Protein 3NJ2 (pdb70)

Secondary structure (DSSP, 8-state):
-HHHHHHHHH-HHHHHHHHHHHHS-TT-TTTTS-HHHHHGGGB--HHHHTTS-SSSPPPHHHHHHHHHHHHHHHHHHHHHHS---EEEEEE-TTS-EEEEEEETTEEEEEEEE-SGGG--BSSHHHHHHHHHHHHHHHHHHHHH-HHHHT-/-HHHHHHHHHH-HHHHHHHHHHHHT-TT-TTTTS-HHHHHGGGB--HHHHHTS---SSPPHHHHHHHHHHHHHHHHHHHHHH----EEEEEE-TTS-EEEEEEETTEEEEEEEE-SGGG--BSSHHHHHHHHHHHHHHHHHHHHH-HHHHT-

Foldseek 3Di:
DVVLLVCCVPFLLNVLLLVLLVVVVVPCPCVVPDSSVSCVVQADAPVGLVPQDLPFFQDPVLQSSVQSLLQSLQVVLCVVAVFRWDWDDDQDRSFWDWTFTAAQQDTLDIDTTHSSSSRHHNDSVRSSVVSVVSSVSSNVVCVVCVVRRVD/DVVVLLCCCVPFLLNVLLLVLLCVPDVVCPCVVDDSCVSCCVQADAPVVLVPQDLQFQADVVLVSSVQSLLVSLLVLLCVVQVFNKDWDDDADSRQWDWIFIAGQQDTLGTDTTGSSNSRHHNDPVRSSVVSVVSSVSSNVRCVVCVVRNVD

Nearest PDB structures (foldseek):
  3nj2-assembly1_A  TM=1.007E+00  e=1.345E-28  Crocosphaera subtropica ATCC 51142
  3nj2-assembly1_B  TM=9.888E-01  e=4.736E-25  Crocosphaera subtropica ATCC 51142
  3g7p-assembly1_A-2  TM=9.489E-01  e=7.165E-14  Acidithiobacillus ferrooxidans ATCC 23270
  7dey-assembly2_B  TM=4.969E-01  e=3.179E+00  Scheffersomyces stipitis CBS 6054
  3nj2-assembly1_B  TM=1.007E+00  e=1.530E-27  Crocosphaera subtropica ATCC 51142

B-factor: mean 21.76, std 8.72, range [7.93, 55.18]

Solvent-accessible surface area: 16548 Å² total; per-residue (Å²): 102,140,102,50,73,81,43,5,121,119,6,72,0,0,66,8,0,7,124,14,16,78,62,66,21,141,198,14,107,67,181,135,107,80,47,59,101,5,1,46,55,2,44,18,79,114,182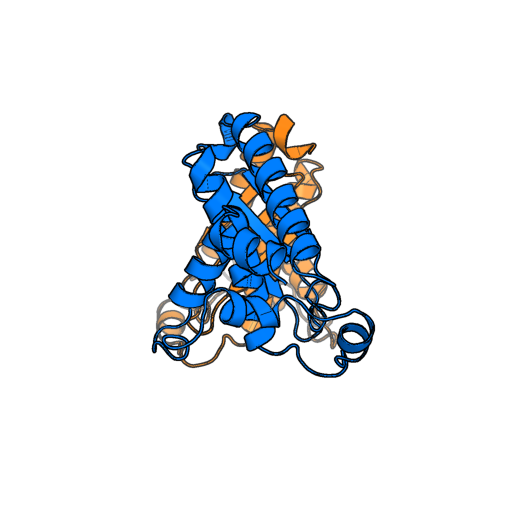,137,40,136,137,54,66,58,178,47,94,5,74,101,78,10,69,70,44,0,41,3,5,4,84,0,0,1,18,11,0,69,121,107,18,63,29,88,4,86,20,2,21,32,20,73,116,112,0,67,19,55,0,0,0,9,4,25,60,0,1,10,11,41,95,83,24,184,54,5,14,78,29,14,31,45,58,14,96,105,0,18,89,44,0,42,136,17,0,78,64,0,18,120,23,0,90,147,15,64,68,0,0,118,126,145,90,145,75,48,63,104,42,0,83,130,9,101,3,0,61,7,0,5,101,25,9,81,70,100,28,168,162,14,79,58,184,120,139,83,25,41,95,2,0,47,58,0,43,18,84,123,124,129,45,123,112,54,72,55,164,42,111,16,76,105,77,12,66,61,36,1,31,0,5,2,52,0,0,5,24,24,0,60,152,130,40,58,23,138,17,85,28,3,3,35,25,62,120,95,0,94,6,55,0,0,0,8,1,26,65,0,0,4,8,34,105,68,17,192,57,5,14,78,31,14,14,47,54,25,79,97,0,21,88,69,0,51,149,28,3,73,42,0,30,118,28,15,109,143,11,69,40,0,12,182,90

InterPro domains:
  IPR004952 NifX-associated nitrogen fixation protein [PF03270] (50-170)
  IPR004952 NifX-associated nitrogen fixation protein [PIRSF005788] (16-170)
  IPR004952 NifX-associated nitrogen fixation protein [TIGR02935] (30-169)

Radius of gyration: 21.69 Å; Cα contacts (8 Å, |Δi|>4): 487; chains: 2; bounding box: 41×44×73 Å

Organism: Crocosphaera subtropica (strain ATCC 51142 / BH68) (NCBI:txid43989)

Sequence (303 aa):
SETNTLLVEQSPFLQSLVQQIRAYDHYGVYRTWTDELVIAPYVIPKKKRREISLEGDIDPTTKLRILCYFRAIAALIEKETGLLCQVVVDLNHEGFGWALVWGGKLMVVSRSLRDAHRFGFDTLEKLNDQGTKLANAGIELVNKFPEVARLNSETNTLLVEQSPFLQSLVQQIRAYDHYGVYRTWTDELVIAPYVIPKKKRREISLEGDIDPTTKLRILCYFRAIAALIEKETGLLCQVVVDLNHEGFGWALVWGGKLMVVSRSLRDAHRFGFDTLEKLNDQGTKLANAGIELVNKFPEVARL

CATH classification: 1.10.3100.20

Structure (mmCIF, N/CA/C/O backbone):
data_3NJ2
#
_entry.id   3NJ2
#
_cell.length_a   59.079
_cell.length_b   44.573
_cell.length_c   67.724
_cell.angle_alpha   90.00
_cell.angle_beta   111.01
_cell.angle_gamma   90.00
#
_symmetry.space_group_name_H-M   'P 1 21 1'
#
loop_
_entity.id
_entity.type
_entity.pdbx_description
1 polymer 'DUF269-containing protein'
2 water water
#
loop_
_atom_site.group_PDB
_atom_site.id
_atom_site.type_symbol
_atom_site.label_atom_id
_atom_site.label_alt_id
_atom_site.label_comp_id
_atom_site.label_asym_id
_atom_site.label_entity_id
_atom_site.label_seq_id
_atom_site.pdbx_PDB_ins_code
_atom_site.Cartn_x
_atom_site.Cartn_y
_atom_site.Cartn_z
_atom_site.occupancy
_atom_site.B_iso_or_equiv
_atom_site.auth_seq_id
_atom_site.auth_comp_id
_atom_site.auth_asym_id
_atom_site.auth_atom_id
_atom_site.pdbx_PDB_model_num
ATOM 1 N N . SER A 1 24 ? 24.913 -7.211 27.148 1.00 40.76 24 SER A N 1
ATOM 2 C CA . SER A 1 24 ? 23.841 -8.243 26.890 1.00 41.33 24 SER A CA 1
ATOM 3 C C . SER A 1 24 ? 22.523 -7.855 27.534 1.00 40.86 24 SER A C 1
ATOM 4 O O . SER A 1 24 ? 21.438 -8.155 27.007 1.00 40.17 24 SER A O 1
ATOM 7 N N . GLU A 1 25 ? 22.599 -7.207 28.692 1.00 40.10 25 GLU A N 1
ATOM 8 C CA . GLU A 1 25 ? 21.381 -6.806 29.380 1.00 39.75 25 GLU A CA 1
ATOM 9 C C . GLU A 1 25 ? 20.870 -5.524 28.761 1.00 38.22 25 GLU A C 1
ATOM 10 O O . GLU A 1 25 ? 19.667 -5.359 28.605 1.00 38.18 25 GLU A O 1
ATOM 16 N N . THR A 1 26 ? 21.780 -4.617 28.405 1.00 36.71 26 THR A N 1
ATOM 17 C CA . THR A 1 26 ? 21.342 -3.358 27.818 1.00 35.32 26 THR A CA 1
ATOM 18 C C . THR A 1 26 ? 20.821 -3.599 26.395 1.00 33.90 26 THR A C 1
ATOM 19 O O . THR A 1 26 ? 19.908 -2.926 25.947 1.00 31.93 26 THR A O 1
ATOM 23 N N . ASN A 1 27 ? 21.362 -4.616 25.737 1.00 33.23 27 ASN A N 1
ATOM 24 C CA . ASN A 1 27 ? 20.876 -5.025 24.425 1.00 32.22 27 ASN A CA 1
ATOM 25 C C . ASN A 1 27 ? 19.429 -5.536 24.451 1.00 32.91 27 ASN A C 1
ATOM 26 O O . ASN A 1 27 ? 18.555 -5.014 23.752 1.00 32.22 27 ASN A O 1
ATOM 31 N N . THR A 1 28 ? 19.163 -6.538 25.281 1.00 32.32 28 THR A N 1
ATOM 32 C CA . THR A 1 28 ? 17.805 -7.077 25.422 1.00 31.30 28 THR A CA 1
ATOM 33 C C . THR A 1 28 ? 16.768 -5.984 25.767 1.00 31.3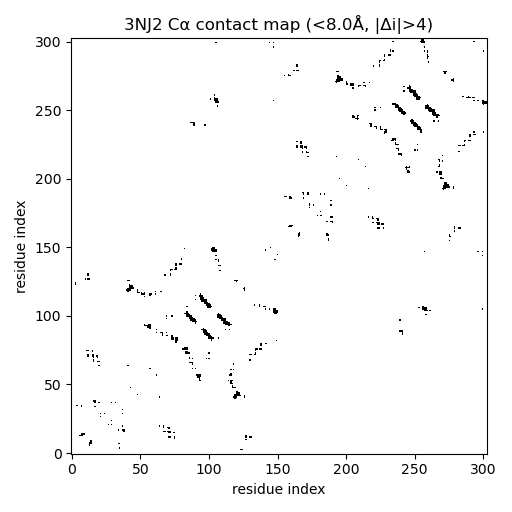8 28 THR A C 1
ATOM 34 O O . THR A 1 28 ? 15.615 -5.955 25.233 1.00 32.43 28 THR A O 1
ATOM 38 N N . LEU A 1 29 ? 17.184 -5.069 26.627 1.00 31.06 29 LEU A N 1
ATOM 39 C CA . LEU A 1 29 ? 16.361 -3.964 27.043 1.00 30.71 29 LEU A CA 1
ATOM 40 C C . LEU A 1 29 ? 16.102 -2.990 25.879 1.00 29.80 29 LEU A C 1
ATOM 41 O O . LEU A 1 29 ? 14.989 -2.551 25.684 1.00 29.47 29 LEU A O 1
ATOM 46 N N . LEU A 1 30 ? 17.158 -2.670 25.124 1.00 29.58 30 LEU A N 1
ATOM 47 C CA . LEU A 1 30 ? 17.041 -1.806 23.961 1.00 27.72 30 LEU A CA 1
ATOM 48 C C . LEU A 1 30 ? 16.074 -2.367 22.919 1.00 27.24 30 LEU A C 1
ATOM 49 O O . LEU A 1 30 ? 15.269 -1.619 22.328 1.00 24.93 30 LEU A O 1
ATOM 54 N N . VAL A 1 31 ? 16.101 -3.691 22.735 1.00 25.99 31 VAL A N 1
ATOM 55 C CA . VAL A 1 31 ? 15.138 -4.336 21.823 1.00 24.48 31 VAL A CA 1
ATOM 56 C C . VAL A 1 31 ? 13.704 -4.088 22.280 1.00 26.82 31 VAL A C 1
ATOM 57 O O . VAL A 1 31 ? 12.791 -3.858 21.473 1.00 24.88 31 VAL A O 1
ATOM 61 N N . GLU A 1 32 ? 13.493 -4.118 23.601 1.00 27.65 32 GLU A N 1
ATOM 62 C CA . GLU A 1 32 ? 12.153 -3.941 24.168 1.00 29.77 32 GLU A CA 1
ATOM 63 C C . GLU A 1 32 ? 11.699 -2.473 24.111 1.00 29.14 32 GLU A C 1
ATOM 64 O O . GLU A 1 32 ? 10.534 -2.163 23.773 1.00 27.91 32 GLU A O 1
ATOM 70 N N . GLN A 1 33 ? 12.638 -1.576 24.404 1.00 29.59 33 GLN A N 1
ATOM 71 C CA . GLN A 1 33 ? 12.355 -0.163 24.546 1.00 28.78 33 GLN A CA 1
ATOM 72 C C . GLN A 1 33 ? 12.393 0.691 23.273 1.00 26.35 33 GLN A C 1
ATOM 73 O O . GLN A 1 33 ? 11.724 1.730 23.214 1.00 25.27 33 GLN A O 1
ATOM 79 N N . SER A 1 34 ? 13.193 0.295 22.288 1.00 22.89 34 SER A N 1
ATOM 80 C CA . SER A 1 34 ? 13.468 1.183 21.148 1.00 21.05 34 SER A CA 1
ATOM 81 C C . SER A 1 34 ? 12.298 1.260 20.168 1.00 21.38 34 SER A C 1
ATOM 82 O O . SER A 1 34 ? 11.868 0.239 19.647 1.00 20.15 34 SER A O 1
ATOM 85 N N . PRO A 1 35 ? 11.766 2.457 19.931 1.00 19.46 35 PRO A N 1
ATOM 86 C CA . PRO A 1 35 ? 10.659 2.575 18.955 1.00 19.12 35 PRO A CA 1
ATOM 87 C C . PRO A 1 35 ? 11.078 2.073 17.576 1.00 18.63 35 PRO A C 1
ATOM 88 O O . PRO A 1 35 ? 10.300 1.364 16.859 1.00 19.49 35 PRO A O 1
ATOM 92 N N . PHE A 1 36 ? 12.343 2.340 17.217 1.00 17.81 36 PHE A N 1
ATOM 93 C CA . PHE A 1 36 ? 12.841 1.768 15.955 1.00 15.81 36 PHE A CA 1
ATOM 94 C C . PHE A 1 36 ? 12.919 0.226 15.959 1.00 14.91 36 PHE A C 1
ATOM 95 O O . PHE A 1 36 ? 12.490 -0.468 14.985 1.00 14.18 36 PHE A O 1
ATOM 103 N N . LEU A 1 37 ? 13.485 -0.337 17.024 1.00 14.49 37 LEU A N 1
ATOM 104 C CA . LEU A 1 37 ? 13.669 -1.776 17.039 1.00 15.48 37 LEU A CA 1
ATOM 105 C C . LEU A 1 37 ? 12.285 -2.449 17.149 1.00 16.65 37 LEU A C 1
ATOM 106 O O . LEU A 1 37 ? 12.065 -3.479 16.513 1.00 17.87 37 LEU A O 1
ATOM 111 N N . GLN A 1 38 ? 11.363 -1.809 17.832 1.00 17.75 38 GLN A N 1
ATOM 112 C CA . GLN A 1 38 ? 10.050 -2.392 17.935 1.00 18.92 38 GLN A CA 1
ATOM 113 C C . GLN A 1 38 ? 9.401 -2.394 16.566 1.00 17.71 38 GLN A C 1
ATOM 114 O O . GLN A 1 38 ? 8.776 -3.381 16.178 1.00 18.15 38 GLN A O 1
ATOM 120 N N . SER A 1 39 ? 9.585 -1.295 15.822 1.00 16.66 39 SER A N 1
ATOM 121 C CA . SER A 1 39 ? 8.987 -1.190 14.437 1.00 13.64 39 SER A CA 1
ATOM 122 C C . SER A 1 39 ? 9.582 -2.266 13.531 1.00 12.30 39 SER A C 1
ATOM 123 O O . SER A 1 39 ? 8.883 -2.763 12.691 1.00 13.86 39 SER A O 1
ATOM 126 N N . LEU A 1 40 ? 10.886 -2.507 13.687 1.00 12.10 40 LEU A N 1
ATOM 127 C CA . LEU A 1 40 ? 11.607 -3.462 12.878 1.00 12.65 40 LEU A CA 1
ATOM 128 C C . LEU A 1 40 ? 11.064 -4.890 13.103 1.00 15.06 40 LEU A C 1
ATOM 129 O O . LEU A 1 40 ? 10.706 -5.608 12.165 1.00 15.09 40 LEU A O 1
ATOM 134 N N . VAL A 1 41 ? 11.052 -5.272 14.360 1.00 16.71 41 VAL A N 1
ATOM 135 C CA . VAL A 1 41 ? 10.407 -6.520 14.740 1.00 16.89 41 VAL A CA 1
ATOM 136 C C . VAL A 1 41 ? 9.030 -6.688 14.178 1.00 17.10 41 VAL A C 1
ATOM 137 O O . VAL A 1 41 ? 8.690 -7.749 13.651 1.00 18.76 41 VAL A O 1
ATOM 141 N N . GLN A 1 42 ? 8.192 -5.676 14.282 1.00 17.00 42 GLN A N 1
ATOM 142 C CA . GLN A 1 42 ? 6.832 -5.777 13.754 1.00 17.12 42 GLN A CA 1
ATOM 143 C C . GLN A 1 42 ? 6.860 -6.075 12.237 1.00 18.28 42 GLN A C 1
ATOM 144 O O . GLN A 1 42 ? 6.119 -6.915 11.737 1.00 18.70 42 GLN A O 1
ATOM 150 N N . GLN A 1 43 ? 7.736 -5.406 11.509 1.00 15.93 43 GLN A N 1
ATOM 151 C CA . GLN A 1 43 ? 7.861 -5.679 10.084 1.00 15.31 43 GLN A CA 1
ATOM 152 C C . GLN A 1 43 ? 8.344 -7.073 9.784 1.00 17.92 43 GLN A C 1
ATOM 153 O O . GLN A 1 43 ? 7.780 -7.712 8.891 1.00 18.39 43 GLN A O 1
ATOM 159 N N . ILE A 1 44 ? 9.329 -7.542 10.537 1.00 17.64 44 ILE A N 1
ATOM 160 C CA . ILE A 1 44 ? 9.925 -8.879 10.299 1.00 20.58 44 ILE A CA 1
ATOM 161 C C . ILE A 1 44 ? 8.833 -9.932 10.411 1.00 22.20 44 ILE A C 1
ATOM 162 O O . ILE A 1 44 ? 8.745 -10.882 9.571 1.00 23.24 44 ILE A O 1
ATOM 167 N N . ARG A 1 45 ? 7.950 -9.735 11.383 1.00 21.93 45 ARG A N 1
ATOM 168 C CA . ARG A 1 45 ? 6.930 -10.714 11.689 1.00 23.51 45 ARG A CA 1
ATOM 169 C C . ARG A 1 45 ? 5.737 -10.570 10.762 1.00 24.48 45 ARG A C 1
ATOM 170 O O . ARG A 1 45 ? 5.002 -11.539 10.524 1.00 26.05 45 ARG A O 1
ATOM 178 N N . ALA A 1 46 ? 5.509 -9.369 10.241 1.00 22.25 46 ALA A N 1
ATOM 179 C CA . ALA A 1 46 ? 4.453 -9.161 9.225 1.00 24.33 46 ALA A CA 1
ATOM 180 C C . ALA A 1 46 ? 4.850 -9.914 7.935 1.00 25.19 46 ALA A C 1
ATOM 181 O O . ALA A 1 46 ? 4.000 -10.510 7.271 1.00 27.10 46 ALA A O 1
ATOM 183 N N . TYR A 1 47 ? 6.145 -9.935 7.615 1.00 23.86 47 TYR A N 1
ATOM 184 C CA . TYR A 1 47 ? 6.586 -10.628 6.404 1.00 24.33 47 TYR A CA 1
ATOM 185 C C . TYR A 1 47 ? 6.780 -12.121 6.609 1.00 25.58 47 TYR A C 1
ATOM 186 O O . TYR A 1 47 ? 7.147 -12.863 5.662 1.00 26.07 47 TYR A O 1
ATOM 195 N N . ASP A 1 48 ? 6.522 -12.576 7.828 1.00 25.03 48 ASP A N 1
ATOM 196 C CA . ASP A 1 48 ? 6.632 -14.025 8.146 1.00 24.73 48 ASP A CA 1
ATOM 197 C C . ASP A 1 48 ? 5.211 -14.631 8.124 1.00 25.41 48 ASP A C 1
ATOM 198 O O . ASP A 1 48 ? 4.551 -14.886 9.121 1.00 25.83 48 ASP A O 1
ATOM 203 N N . HIS A 1 49 ? 4.718 -14.805 6.906 1.00 25.53 49 HIS A N 1
ATOM 204 C CA . HIS A 1 49 ? 3.330 -15.150 6.696 1.00 25.58 49 HIS A CA 1
ATOM 205 C C . HIS A 1 49 ? 2.993 -16.490 7.342 1.00 23.56 49 HIS A C 1
ATOM 206 O O . HIS A 1 49 ? 1.849 -16.675 7.766 1.00 23.25 49 HIS A O 1
ATOM 213 N N . TYR A 1 50 ? 3.976 -17.392 7.440 1.00 22.72 50 TYR A N 1
ATOM 214 C CA . TYR A 1 50 ? 3.668 -18.721 8.010 1.00 22.38 50 TYR A CA 1
ATOM 215 C C . TYR A 1 50 ? 4.222 -18.892 9.414 1.00 24.15 50 TYR A C 1
ATOM 216 O O . TYR A 1 50 ? 4.300 -20.004 9.961 1.00 22.87 50 TYR A O 1
ATOM 225 N N . GLY A 1 51 ? 4.544 -17.767 10.078 1.00 21.57 51 GLY A N 1
ATOM 226 C CA . GLY A 1 51 ? 4.852 -17.884 11.507 1.00 21.80 51 GLY A CA 1
ATOM 227 C C . GLY A 1 51 ? 6.062 -18.763 11.730 1.00 22.53 51 GLY A C 1
ATOM 228 O O . GLY A 1 51 ? 6.296 -19.439 12.762 1.00 22.60 51 GLY A O 1
ATOM 229 N N . VAL A 1 52 ? 6.896 -18.764 10.701 1.00 22.03 52 VAL A N 1
ATOM 230 C CA . VAL A 1 52 ? 8.053 -19.527 10.808 1.00 24.78 52 VAL A CA 1
ATOM 231 C C . VAL A 1 52 ? 8.837 -19.037 12.014 1.00 24.30 52 VAL A C 1
ATOM 232 O O . VAL A 1 52 ? 9.449 -19.847 12.639 1.00 26.12 52 VAL A O 1
ATOM 236 N N . TYR A 1 53 ? 8.737 -17.747 12.436 1.00 24.64 53 TYR A N 1
ATOM 237 C CA . TYR A 1 53 ? 9.519 -17.194 13.597 1.00 25.26 53 TYR A CA 1
ATOM 238 C C . TYR A 1 53 ? 8.762 -17.056 14.947 1.00 24.68 53 TYR A C 1
ATOM 239 O O . TYR A 1 53 ? 9.207 -16.413 15.889 1.00 24.46 53 TYR A O 1
ATOM 248 N N . ARG A 1 54 ? 7.599 -17.662 15.016 1.00 25.81 54 ARG A N 1
ATOM 249 C CA . ARG A 1 54 ? 6.794 -17.493 16.205 1.00 27.09 54 ARG A CA 1
ATOM 250 C C . ARG A 1 54 ? 7.351 -17.919 17.532 1.00 26.81 54 ARG A C 1
ATOM 251 O O . ARG A 1 54 ? 6.883 -17.430 18.528 1.00 28.69 54 ARG A O 1
ATOM 259 N N . THR A 1 55 ? 8.332 -18.838 17.553 1.00 28.35 55 THR A N 1
ATOM 260 C CA . THR A 1 55 ? 8.947 -19.277 18.815 1.00 28.05 55 THR A CA 1
ATOM 261 C C . THR A 1 55 ? 10.228 -18.508 19.116 1.00 27.77 55 THR A C 1
ATOM 262 O O . THR A 1 55 ? 10.869 -18.698 20.127 1.00 28.82 55 THR A O 1
ATOM 266 N N . TRP A 1 56 ? 10.599 -17.604 18.221 1.00 27.67 56 TRP A N 1
ATOM 267 C CA . TRP A 1 56 ? 11.788 -16.818 18.411 1.00 27.75 56 TRP A CA 1
ATOM 268 C C . TRP A 1 56 ? 11.455 -15.552 19.151 1.00 27.59 56 TRP A C 1
ATOM 269 O O . TRP A 1 56 ? 10.427 -14.889 18.845 1.00 26.32 56 TRP A O 1
ATOM 280 N N . THR A 1 57 ? 12.341 -15.213 20.084 1.00 24.94 57 THR A N 1
ATOM 281 C CA . THR A 1 57 ? 12.386 -13.901 20.728 1.00 24.91 57 THR A CA 1
ATOM 282 C C . THR A 1 57 ? 12.571 -12.788 19.695 1.00 23.22 57 THR A C 1
ATOM 283 O O . THR A 1 57 ? 13.172 -13.010 18.631 1.00 22.84 57 THR A O 1
ATOM 287 N N . ASP A 1 58 ? 12.047 -11.627 20.061 1.00 23.62 58 ASP A N 1
ATOM 288 C CA . ASP A 1 58 ? 12.322 -10.369 19.318 1.00 23.19 58 ASP A CA 1
ATOM 289 C C . ASP A 1 58 ? 13.800 -10.182 19.058 1.00 24.09 58 ASP A C 1
ATOM 290 O O . ASP A 1 58 ? 14.197 -9.882 17.926 1.00 22.08 58 ASP A O 1
ATOM 295 N N . GLU A 1 59 ? 14.621 -10.384 20.079 1.00 25.31 59 GLU A N 1
ATOM 296 C CA . GLU A 1 59 ? 16.044 -10.201 19.911 1.00 25.82 59 GLU A CA 1
ATOM 297 C C . GLU A 1 59 ? 16.609 -11.145 18.844 1.00 25.93 59 GLU A C 1
ATOM 298 O O . GLU A 1 59 ? 17.453 -10.745 18.029 1.00 26.20 59 GLU A O 1
ATOM 304 N N . LEU A 1 60 ? 16.155 -12.396 18.868 1.00 25.43 60 LEU A N 1
ATOM 305 C CA . LEU A 1 60 ? 16.574 -13.369 17.887 1.00 24.70 60 LEU A CA 1
ATOM 306 C C . LEU A 1 60 ? 16.084 -13.061 16.516 1.00 23.55 60 LEU A C 1
ATOM 307 O O . LEU A 1 60 ? 16.807 -13.323 15.572 1.00 25.12 60 LEU A O 1
ATOM 312 N N . VAL A 1 61 ? 14.920 -12.421 16.365 1.00 22.28 61 VAL A N 1
ATOM 313 C CA . VAL A 1 61 ? 14.500 -12.141 14.986 1.00 21.89 61 VAL A CA 1
ATOM 314 C C . VAL A 1 61 ? 15.327 -10.965 14.465 1.00 20.07 61 VAL A C 1
ATOM 315 O O . VAL A 1 61 ? 15.459 -10.848 13.249 1.00 21.35 61 VAL A O 1
ATOM 319 N N . ILE A 1 62 ? 15.870 -10.126 15.359 1.00 18.68 62 ILE A N 1
ATOM 320 C CA . ILE A 1 62 ? 16.722 -8.965 14.918 1.00 18.64 62 ILE A CA 1
ATOM 321 C C . ILE A 1 62 ? 18.160 -9.385 14.581 1.00 19.31 62 ILE A C 1
ATOM 322 O O . ILE A 1 62 ? 18.882 -8.710 13.796 1.00 18.51 62 ILE A O 1
ATOM 327 N N . ALA A 1 63 ? 18.615 -10.471 15.188 1.00 17.88 63 ALA A N 1
ATOM 328 C CA . ALA A 1 63 ? 20.030 -10.892 15.042 1.00 18.98 63 ALA A CA 1
ATOM 329 C C . ALA A 1 63 ? 20.639 -10.936 13.653 1.00 17.86 63 ALA A C 1
ATOM 330 O O . ALA A 1 63 ? 21.803 -10.501 13.495 1.00 18.39 63 ALA A O 1
ATOM 332 N N . PRO A 1 64 ? 19.890 -11.377 12.623 1.00 19.14 64 PRO A N 1
ATOM 333 C CA . PRO A 1 64 ? 20.413 -11.335 11.248 1.00 19.11 64 PRO A CA 1
ATOM 334 C C . PRO A 1 64 ? 20.916 -9.975 10.754 1.00 18.23 64 PRO A C 1
ATOM 335 O O . PRO A 1 64 ? 21.683 -9.959 9.779 1.00 19.47 64 PRO A O 1
ATOM 339 N N . TYR A 1 65 ? 20.456 -8.864 11.367 1.00 17.59 65 TYR A N 1
ATOM 340 C CA . TYR A 1 65 ? 20.859 -7.496 10.989 1.00 15.44 65 TYR A CA 1
ATOM 341 C C . TYR A 1 65 ? 22.174 -7.086 11.634 1.00 16.35 65 TYR A C 1
ATOM 342 O O . TYR A 1 65 ? 22.776 -6.120 11.245 1.00 16.88 65 TYR A O 1
ATOM 351 N N . VAL A 1 66 ? 22.602 -7.866 12.616 1.00 19.37 66 VAL A N 1
ATOM 352 C CA . VAL A 1 66 ? 23.797 -7.553 13.435 1.00 17.91 66 VAL A CA 1
ATOM 353 C C . VAL A 1 66 ? 24.839 -8.614 13.065 1.00 20.24 66 VAL A C 1
ATOM 354 O O . VAL A 1 66 ? 24.678 -9.747 13.381 1.00 22.47 66 VAL A O 1
ATOM 358 N N . ILE A 1 67 ? 25.853 -8.185 12.341 1.00 20.57 67 ILE A N 1
ATOM 359 C CA . ILE A 1 67 ? 26.902 -9.063 11.838 1.00 20.95 67 ILE A CA 1
ATOM 360 C C . ILE A 1 67 ? 28.214 -8.309 12.027 1.00 22.61 67 ILE A C 1
ATOM 361 O O . ILE A 1 67 ? 28.462 -7.271 11.401 1.00 23.76 67 ILE A O 1
ATOM 366 N N . PRO A 1 68 ? 29.109 -8.876 12.850 1.00 23.98 68 PRO A N 1
ATOM 367 C CA . PRO A 1 68 ? 30.434 -8.199 13.043 1.00 23.80 68 PRO A CA 1
ATOM 368 C C . PRO A 1 68 ? 31.125 -7.993 11.734 1.00 22.85 68 PRO A C 1
ATOM 369 O O . PRO A 1 68 ? 30.955 -8.816 10.794 1.00 24.47 68 PRO A O 1
ATOM 373 N N . LYS A 1 69 ? 31.893 -6.911 11.660 1.00 24.17 69 LYS A N 1
ATOM 374 C CA . LYS A 1 69 ? 32.538 -6.522 10.430 1.00 25.95 69 LYS A CA 1
ATOM 375 C C . LYS A 1 69 ? 33.435 -7.608 9.826 1.00 25.66 69 LYS A C 1
ATOM 376 O O . LYS A 1 69 ? 33.422 -7.790 8.623 1.00 26.48 69 LYS A O 1
ATOM 382 N N . LYS A 1 70 ? 34.212 -8.328 10.641 1.00 26.62 70 LYS A N 1
ATOM 383 C CA . LYS A 1 70 ? 35.053 -9.433 10.100 1.00 26.32 70 LYS A CA 1
ATOM 384 C C . LYS A 1 70 ? 34.319 -10.463 9.315 1.00 27.22 70 LYS A C 1
ATOM 385 O O . LYS A 1 70 ? 34.826 -11.023 8.313 1.00 28.29 70 LYS A O 1
ATOM 391 N N . LYS A 1 71 ? 33.096 -10.736 9.770 1.00 25.99 71 LYS A N 1
ATOM 392 C CA . LYS A 1 71 ? 32.276 -11.738 9.162 1.00 26.14 71 LYS A CA 1
ATOM 393 C C . LYS A 1 71 ? 31.546 -11.193 7.955 1.00 26.12 71 LYS A C 1
ATOM 394 O O . LYS A 1 71 ? 31.400 -11.888 6.950 1.00 27.32 71 LYS A O 1
ATOM 400 N N . ARG A 1 72 ? 31.014 -9.979 8.117 1.00 27.21 72 ARG A N 1
ATOM 401 C CA . ARG A 1 72 ? 30.281 -9.264 7.040 1.00 28.17 72 ARG A CA 1
ATOM 402 C C . ARG A 1 72 ? 31.150 -9.051 5.799 1.00 28.87 72 ARG A C 1
ATOM 403 O O . ARG A 1 72 ? 30.730 -9.284 4.645 1.00 28.07 72 ARG A O 1
ATOM 411 N N . ARG A 1 73 ? 32.407 -8.681 6.018 1.00 30.96 73 ARG A N 1
ATOM 412 C CA . ARG A 1 73 ? 33.263 -8.419 4.860 1.00 32.60 73 ARG A CA 1
ATOM 413 C C . ARG A 1 73 ? 33.685 -9.691 4.103 1.00 33.02 73 ARG A C 1
ATOM 414 O O . ARG A 1 73 ? 34.229 -9.613 2.989 1.00 35.90 73 ARG A O 1
ATOM 422 N N . GLU A 1 74 ? 33.355 -10.862 4.639 1.00 33.54 74 GLU A N 1
ATOM 423 C CA . GLU A 1 74 ? 33.505 -12.161 3.919 1.00 33.10 74 GLU A CA 1
ATOM 424 C C . GLU A 1 74 ? 32.255 -12.761 3.237 1.00 30.78 74 GLU A C 1
ATOM 425 O O . GLU A 1 74 ? 32.265 -13.891 2.706 1.00 31.23 74 GLU A O 1
ATOM 431 N N . ILE A 1 75 ? 31.137 -12.032 3.271 1.00 28.36 75 ILE A N 1
ATOM 432 C CA . ILE A 1 75 ? 29.996 -12.483 2.547 1.00 26.35 75 ILE A CA 1
ATOM 433 C C . ILE A 1 75 ? 30.409 -12.176 1.117 1.00 25.60 75 ILE A C 1
ATOM 434 O O . ILE A 1 75 ? 30.828 -11.075 0.839 1.00 25.41 75 ILE A O 1
ATOM 439 N N . SER A 1 76 ? 30.336 -13.173 0.260 1.00 27.65 76 SER A N 1
ATOM 440 C CA . SER A 1 76 ? 30.785 -12.991 -1.130 1.00 28.29 76 SER A CA 1
ATOM 441 C C . SER A 1 76 ? 29.848 -12.033 -1.863 1.00 27.86 76 SER A C 1
ATOM 442 O O . SER A 1 76 ? 28.646 -12.051 -1.589 1.00 27.69 76 SER A O 1
ATOM 445 N N . LEU A 1 77 ? 30.428 -11.196 -2.735 1.00 28.17 77 LEU A N 1
ATOM 446 C CA . LEU A 1 77 ? 29.730 -10.309 -3.664 1.00 29.64 77 LEU A CA 1
ATOM 447 C C . LEU A 1 77 ? 29.599 -10.948 -5.066 1.00 31.80 77 LEU A C 1
ATOM 448 O O . LEU A 1 77 ? 28.991 -10.368 -5.987 1.00 32.07 77 LEU A O 1
ATOM 453 N N . GLU A 1 78 ? 30.145 -12.153 -5.228 1.00 33.60 78 GLU A N 1
ATOM 454 C CA . GLU A 1 78 ? 30.357 -12.751 -6.556 1.00 34.57 78 GLU A CA 1
ATOM 455 C C . GLU A 1 78 ? 29.100 -13.294 -7.235 1.00 34.55 78 GLU A C 1
ATOM 456 O O . GLU A 1 78 ? 29.076 -13.341 -8.467 1.00 35.97 78 GLU A O 1
ATOM 462 N N . GLY A 1 79 ? 28.103 -13.763 -6.465 1.00 33.70 79 GLY A N 1
ATOM 463 C CA . GLY A 1 79 ? 26.812 -14.232 -7.007 1.00 32.09 79 GLY A CA 1
ATOM 464 C C . GLY A 1 79 ? 25.662 -13.227 -6.832 1.00 32.01 79 GLY A C 1
ATOM 465 O O . GLY A 1 79 ? 25.867 -12.121 -6.345 1.00 32.01 79 GLY A O 1
ATOM 466 N N . ASP A 1 80 ? 24.466 -13.626 -7.231 1.00 30.97 80 ASP A N 1
ATOM 467 C CA . ASP A 1 80 ? 23.278 -12.782 -7.078 1.00 30.18 80 ASP A CA 1
ATOM 468 C C . ASP A 1 80 ? 22.925 -12.618 -5.604 1.00 28.61 80 ASP A C 1
ATOM 469 O O . ASP A 1 80 ? 22.877 -13.592 -4.845 1.00 29.46 80 ASP A O 1
ATOM 474 N N . ILE A 1 81 ? 22.709 -11.377 -5.192 1.00 28.31 81 ILE A N 1
ATOM 475 C CA . ILE A 1 81 ? 22.291 -11.090 -3.841 1.00 26.64 81 ILE A CA 1
ATOM 476 C C . ILE A 1 81 ? 21.091 -11.992 -3.469 1.00 27.04 81 ILE A C 1
ATOM 477 O O . ILE A 1 81 ? 20.168 -12.231 -4.259 1.00 27.72 81 ILE A O 1
ATOM 482 N N . ASP A 1 82 ? 21.129 -12.503 -2.253 1.00 27.22 82 ASP A N 1
ATOM 483 C CA . ASP A 1 82 ? 20.137 -13.422 -1.704 1.00 28.33 82 ASP A CA 1
ATOM 484 C C . ASP A 1 82 ? 18.786 -12.684 -1.529 1.00 28.92 82 ASP A C 1
ATOM 485 O O . ASP A 1 82 ? 18.761 -11.598 -0.972 1.00 29.03 82 ASP A O 1
ATOM 490 N N . PRO A 1 83 ? 17.664 -13.242 -2.044 1.00 27.42 83 PRO A N 1
ATOM 491 C CA . PRO A 1 83 ? 16.296 -12.735 -1.805 1.00 27.46 83 PRO A CA 1
ATOM 492 C C . PRO A 1 83 ? 15.969 -12.486 -0.288 1.00 26.71 83 PRO A C 1
ATOM 493 O O . PRO A 1 83 ? 15.297 -11.518 0.077 1.00 25.23 83 PRO A O 1
ATOM 497 N N . THR A 1 84 ? 16.455 -13.376 0.582 1.00 25.45 84 THR A N 1
ATOM 498 C CA . THR A 1 84 ? 16.341 -13.182 2.041 1.00 24.74 84 THR A CA 1
ATOM 499 C C . THR A 1 84 ? 17.002 -11.869 2.559 1.00 23.37 84 THR A C 1
ATOM 500 O O . THR A 1 84 ? 16.484 -11.139 3.459 1.00 21.90 84 THR A O 1
ATOM 504 N N . THR A 1 85 ? 18.179 -11.577 2.027 1.00 21.56 85 THR A N 1
ATOM 505 C CA . THR A 1 85 ? 18.880 -10.339 2.366 1.00 20.65 85 THR A CA 1
ATOM 506 C C . THR A 1 85 ? 18.051 -9.135 1.838 1.00 18.91 85 THR A C 1
ATOM 507 O O . THR A 1 85 ? 17.931 -8.142 2.539 1.00 19.55 85 THR A O 1
ATOM 511 N N . LYS A 1 86 ? 17.555 -9.190 0.618 1.00 18.10 86 LYS A N 1
ATOM 512 C CA . LYS A 1 86 ? 16.690 -8.143 0.027 1.00 19.25 86 LYS A CA 1
ATOM 513 C C . LYS A 1 86 ? 15.479 -7.849 0.935 1.00 20.06 86 LYS A C 1
ATOM 514 O O . LYS A 1 86 ? 15.149 -6.706 1.200 1.00 18.14 86 LYS A O 1
ATOM 520 N N . LEU A 1 87 ? 14.850 -8.912 1.423 1.00 17.89 87 LEU A N 1
ATOM 521 C CA . LEU A 1 87 ? 13.723 -8.748 2.332 1.00 18.05 87 LEU A CA 1
ATOM 522 C C . LEU A 1 87 ? 14.143 -8.091 3.632 1.00 16.73 87 LEU A C 1
ATOM 523 O O . LEU A 1 87 ? 13.406 -7.205 4.163 1.00 16.61 87 LEU A O 1
ATOM 528 N N . ARG A 1 88 ? 15.325 -8.409 4.176 1.00 17.25 88 ARG A N 1
ATOM 529 C CA . ARG A 1 88 ? 15.709 -7.714 5.400 1.00 15.60 88 ARG A CA 1
ATOM 530 C C . ARG A 1 88 ? 15.855 -6.173 5.131 1.00 13.03 88 ARG A C 1
ATOM 531 O O . ARG A 1 88 ? 15.563 -5.359 6.031 1.00 12.52 88 ARG A O 1
ATOM 539 N N . ILE A 1 89 ? 16.388 -5.800 3.979 1.00 13.68 89 ILE A N 1
ATOM 540 C CA . ILE A 1 89 ? 16.642 -4.380 3.637 1.00 11.48 89 ILE A CA 1
ATOM 541 C C . ILE A 1 89 ? 15.255 -3.719 3.493 1.00 12.12 89 ILE A C 1
ATOM 542 O O . ILE A 1 89 ? 15.027 -2.644 4.024 1.00 12.02 89 ILE A O 1
ATOM 547 N N . LEU A 1 90 ? 14.331 -4.444 2.874 1.00 13.27 90 LEU A N 1
ATOM 548 C CA . LEU A 1 90 ? 12.972 -3.923 2.769 1.00 12.05 90 LEU A CA 1
ATOM 549 C C . LEU A 1 90 ? 12.387 -3.711 4.131 1.00 13.42 90 LEU A C 1
ATOM 550 O O . LEU A 1 90 ? 11.754 -2.651 4.395 1.00 11.95 90 LEU A O 1
ATOM 555 N N . CYS A 1 91 ? 12.522 -4.686 5.031 1.00 12.66 91 CYS A N 1
ATOM 556 C CA . CYS A 1 91 ? 11.928 -4.517 6.361 1.00 13.55 91 CYS A CA 1
ATOM 557 C C . CYS A 1 91 ? 12.526 -3.353 7.157 1.00 11.85 91 CYS A C 1
ATOM 558 O O . CYS A 1 91 ? 11.814 -2.660 7.903 1.00 11.69 91 CYS A O 1
ATOM 561 N N . TYR A 1 92 ? 13.856 -3.117 7.005 1.00 12.27 92 TYR A N 1
ATOM 562 C CA . TYR A 1 92 ? 14.548 -2.030 7.640 1.00 11.19 92 TYR A CA 1
ATOM 563 C C . TYR A 1 92 ? 13.942 -0.675 7.212 1.00 10.50 92 TYR A C 1
ATOM 564 O O . TYR A 1 92 ? 13.653 0.151 8.059 1.00 12.17 92 TYR A O 1
ATOM 573 N N . PHE A 1 93 ? 13.770 -0.524 5.880 1.00 11.81 93 PHE A N 1
ATOM 574 C CA . PHE A 1 93 ? 13.251 0.735 5.362 1.00 11.20 93 PHE A CA 1
ATOM 575 C C . PHE A 1 93 ? 11.788 0.833 5.704 1.00 11.81 93 PHE A C 1
ATOM 576 O O . PHE A 1 93 ? 11.325 1.992 5.964 1.00 11.32 93 PHE A O 1
ATOM 584 N N . ARG A 1 94 ? 11.086 -0.308 5.815 1.00 10.93 94 ARG A N 1
ATOM 585 C CA . ARG A 1 94 ? 9.655 -0.170 6.208 1.00 11.63 94 ARG A CA 1
ATOM 586 C C . ARG A 1 94 ? 9.544 0.184 7.693 1.00 10.72 94 ARG A C 1
ATOM 587 O O . ARG A 1 94 ? 8.587 0.949 8.068 1.00 10.77 94 ARG A O 1
ATOM 595 N N . ALA A 1 95 ? 10.486 -0.265 8.530 1.00 12.07 95 ALA A N 1
ATOM 596 C CA . ALA A 1 95 ? 10.537 0.151 9.908 1.00 12.72 95 ALA A CA 1
ATOM 597 C C . ALA A 1 95 ? 10.755 1.660 10.030 1.00 13.39 95 ALA A C 1
ATOM 598 O O . ALA A 1 95 ? 10.119 2.308 10.875 1.00 14.21 95 ALA A O 1
ATOM 600 N N . ILE A 1 96 ? 11.664 2.203 9.213 1.00 12.30 96 ILE A N 1
ATOM 601 C CA . ILE A 1 96 ? 11.901 3.625 9.196 1.00 11.99 96 ILE A CA 1
ATOM 602 C C . ILE A 1 96 ? 10.638 4.389 8.855 1.00 11.04 96 ILE A C 1
ATOM 603 O O . ILE A 1 96 ? 10.291 5.346 9.558 1.00 12.83 96 ILE A O 1
ATOM 608 N N . ALA A 1 97 ? 9.983 3.976 7.773 1.00 11.24 97 ALA A N 1
ATOM 609 C CA . ALA A 1 97 ? 8.722 4.587 7.401 1.00 10.63 97 ALA A CA 1
ATOM 610 C C . ALA A 1 97 ? 7.677 4.458 8.498 1.00 13.92 97 ALA A C 1
ATOM 611 O O . ALA A 1 97 ? 6.950 5.446 8.752 1.00 12.21 97 ALA A O 1
ATOM 613 N N . ALA A 1 98 ? 7.607 3.299 9.140 1.00 13.61 98 ALA A N 1
ATOM 614 C CA . ALA A 1 98 ? 6.581 3.165 10.231 1.00 14.89 98 ALA A CA 1
ATOM 615 C C . ALA A 1 98 ? 6.881 4.111 11.386 1.00 13.26 98 ALA A C 1
ATOM 616 O O . ALA A 1 98 ? 5.919 4.654 11.960 1.00 15.94 98 ALA A O 1
ATOM 618 N N . LEU A 1 99 ? 8.163 4.393 11.695 1.00 12.96 99 LEU A N 1
ATOM 619 C CA . LEU A 1 99 ? 8.519 5.356 12.785 1.00 15.00 99 LEU A CA 1
ATOM 620 C C . LEU A 1 99 ? 8.099 6.733 12.310 1.00 14.62 99 LEU A C 1
ATOM 621 O O . LEU A 1 99 ? 7.622 7.511 13.107 1.00 14.98 99 LEU A O 1
ATOM 626 N N . ILE A 1 100 ? 8.262 7.020 11.014 1.00 14.06 100 ILE A N 1
ATOM 627 C CA . ILE A 1 100 ? 7.912 8.367 10.554 1.00 14.31 100 ILE A CA 1
ATOM 628 C C . ILE A 1 100 ? 6.428 8.516 10.675 1.00 15.67 100 ILE A C 1
ATOM 629 O O . ILE A 1 100 ? 6.000 9.655 11.073 1.00 15.48 100 ILE A O 1
ATOM 634 N N . GLU A 1 101 ? 5.672 7.444 10.388 1.00 14.47 101 GLU A N 1
ATOM 635 C CA . GLU A 1 101 ? 4.183 7.516 10.440 1.00 16.56 101 GLU A CA 1
ATOM 636 C C . GLU A 1 101 ? 3.826 7.718 11.907 1.00 17.57 101 GLU A C 1
ATOM 637 O O . GLU A 1 101 ? 2.893 8.491 12.230 1.00 19.17 101 GLU A O 1
ATOM 643 N N . LYS A 1 102 ? 4.517 7.045 12.817 1.00 17.76 102 LYS A N 1
ATOM 644 C CA . LYS A 1 102 ? 4.239 7.190 14.256 1.00 19.97 102 LYS A CA 1
ATOM 645 C C . LYS A 1 102 ? 4.299 8.631 14.744 1.00 19.44 102 LYS A C 1
ATOM 646 O O . LYS A 1 102 ? 3.485 9.079 15.614 1.00 20.92 102 LYS A O 1
ATOM 652 N N . GLU A 1 103 ? 5.216 9.432 14.206 1.00 15.60 103 GLU A N 1
ATOM 653 C CA . GLU A 1 103 ? 5.456 10.722 14.758 1.00 17.08 103 GLU A CA 1
ATOM 654 C C . GLU A 1 103 ? 4.866 11.846 13.921 1.00 15.14 103 GLU A C 1
ATOM 655 O O . GLU A 1 103 ? 4.816 12.983 14.407 1.00 19.22 103 GLU A O 1
ATOM 661 N N . THR A 1 104 ? 4.498 11.541 12.661 1.00 13.11 104 THR A N 1
ATOM 662 C CA . THR A 1 104 ? 3.893 12.542 11.744 1.00 14.05 104 THR A CA 1
ATOM 663 C C . THR A 1 104 ? 2.478 12.247 11.297 1.00 12.27 104 THR A C 1
ATOM 664 O O . THR A 1 104 ? 1.805 13.114 10.726 1.00 13.92 104 THR A O 1
ATOM 668 N N . GLY A 1 105 ? 2.022 10.996 11.474 1.00 11.97 105 GLY A N 1
ATOM 669 C CA . GLY A 1 105 ? 0.778 10.557 10.909 1.00 13.56 105 GLY A CA 1
ATOM 670 C C . GLY A 1 105 ? 0.805 10.128 9.454 1.00 12.73 105 GLY A C 1
ATOM 671 O O . GLY A 1 105 ? -0.151 9.493 8.957 1.00 17.05 105 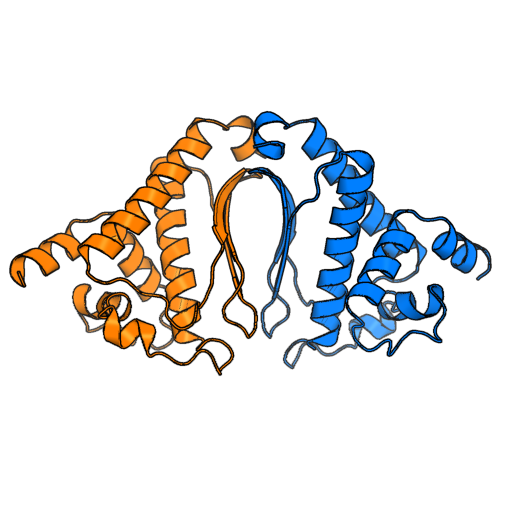GLY A O 1
ATOM 672 N N . LEU A 1 106 ? 1.912 10.473 8.738 1.00 14.57 106 LEU A N 1
ATOM 673 C CA . LEU A 1 106 ? 1.986 10.189 7.323 1.00 14.71 106 LEU A CA 1
ATOM 674 C C . LEU A 1 106 ? 2.737 8.812 7.149 1.00 16.76 106 LEU A C 1
ATOM 675 O O . LEU A 1 106 ? 3.865 8.689 7.618 1.00 20.26 106 LEU A O 1
ATOM 680 N N . LEU A 1 107 ? 2.126 7.816 6.543 1.00 20.44 107 LEU A N 1
ATOM 681 C CA . LEU A 1 107 ? 2.883 6.574 6.252 1.00 19.01 107 LEU A CA 1
ATOM 682 C C . LEU A 1 107 ? 3.304 6.669 4.789 1.00 18.47 107 LEU A C 1
ATOM 683 O O . LEU A 1 107 ? 2.492 6.791 3.900 1.00 21.57 107 LEU A O 1
ATOM 688 N N . CYS A 1 108 ? 4.608 6.726 4.650 1.00 21.29 108 CYS A N 1
ATOM 689 C CA . CYS A 1 108 ? 5.276 6.725 3.386 1.00 18.79 108 CYS A CA 1
ATOM 690 C C . CYS A 1 108 ? 5.318 5.339 2.803 1.00 18.42 108 CYS A C 1
ATOM 691 O O . CYS A 1 108 ? 5.379 4.346 3.544 1.00 21.56 108 CYS A O 1
ATOM 694 N N . GLN A 1 109 ? 5.355 5.305 1.473 1.00 12.87 109 GLN A N 1
ATOM 695 C CA . GLN A 1 109 ? 5.543 4.055 0.709 1.00 12.23 109 GLN A CA 1
ATOM 696 C C . GLN A 1 109 ? 7.058 3.818 0.694 1.00 11.73 109 GLN A C 1
ATOM 697 O O . GLN A 1 109 ? 7.855 4.758 0.817 1.00 10.85 109 GLN A O 1
ATOM 703 N N . VAL A 1 110 ? 7.400 2.536 0.491 1.00 11.10 110 VAL A N 1
ATOM 704 C CA . VAL A 1 110 ? 8.781 2.102 0.487 1.00 10.85 110 VAL A CA 1
ATOM 705 C C . VAL A 1 110 ? 9.029 1.231 -0.729 1.00 10.91 110 VAL A C 1
ATOM 706 O O . VAL A 1 110 ? 8.262 0.352 -1.084 1.00 12.04 110 VAL A O 1
ATOM 710 N N . VAL A 1 111 ? 10.127 1.554 -1.410 1.00 10.27 111 VAL A N 1
ATOM 711 C CA . VAL A 1 111 ? 10.665 0.643 -2.419 1.00 10.71 111 VAL A CA 1
ATOM 712 C C . VAL A 1 111 ? 12.149 0.372 -2.085 1.00 10.26 111 VAL A C 1
ATOM 713 O O . VAL A 1 111 ? 12.943 1.296 -1.847 1.00 12.23 111 VAL A O 1
ATOM 717 N N . VAL A 1 112 ? 12.579 -0.901 -2.320 1.00 10.73 112 VAL A N 1
ATOM 718 C CA . VAL A 1 112 ? 13.995 -1.288 -2.303 1.00 12.38 112 VAL A CA 1
ATOM 719 C C . VAL A 1 112 ? 14.189 -1.966 -3.640 1.00 12.69 112 VAL A C 1
ATOM 720 O O . VAL A 1 112 ? 13.673 -3.095 -3.897 1.00 14.22 112 VAL A O 1
ATOM 724 N N . ASP A 1 113 ? 14.953 -1.259 -4.486 1.00 13.68 113 ASP A N 1
ATOM 725 C CA . ASP A 1 113 ? 15.285 -1.750 -5.842 1.00 12.97 113 ASP A CA 1
ATOM 726 C C . ASP A 1 113 ? 16.734 -2.091 -5.990 1.00 15.41 113 ASP A C 1
ATOM 727 O O . ASP A 1 113 ? 17.581 -1.180 -5.989 1.00 15.02 113 ASP A O 1
ATOM 732 N N . LEU A 1 114 ? 17.012 -3.399 -6.077 1.00 16.66 114 LEU A N 1
ATOM 733 C CA . LEU A 1 114 ? 18.408 -3.905 -6.127 1.00 16.50 114 LEU A CA 1
ATOM 734 C C . LEU A 1 114 ? 18.549 -4.838 -7.293 1.00 19.34 114 LEU A C 1
ATOM 735 O O . LEU A 1 114 ? 17.699 -5.757 -7.432 1.00 20.15 114 LEU A O 1
ATOM 740 N N . ASN A 1 115 ? 19.675 -4.583 -7.986 1.00 20.50 115 ASN A N 1
ATOM 741 C CA . ASN A 1 115 ? 20.492 -5.458 -8.893 1.00 24.59 115 ASN A CA 1
ATOM 742 C C . ASN A 1 115 ? 20.780 -6.793 -8.392 1.00 22.47 115 ASN A C 1
ATOM 743 O O . ASN A 1 115 ? 20.867 -6.976 -7.186 1.00 21.56 115 ASN A O 1
ATOM 748 N N . HIS A 1 116 ? 20.977 -7.756 -9.324 1.00 25.09 116 HIS A N 1
ATOM 749 C CA . HIS A 1 116 ? 21.643 -8.981 -8.929 1.00 25.07 116 HIS A CA 1
ATOM 750 C C . HIS A 1 116 ? 22.980 -8.710 -8.191 1.00 24.47 116 HIS A C 1
ATOM 751 O O . HIS A 1 116 ? 23.327 -9.411 -7.229 1.00 24.96 116 HIS A O 1
ATOM 758 N N . GLU A 1 117 ? 23.680 -7.661 -8.617 1.00 25.05 117 GLU A N 1
ATOM 759 C CA . GLU A 1 117 ? 24.931 -7.221 -8.044 1.00 25.16 117 GLU A CA 1
ATOM 760 C C . GLU A 1 117 ? 24.829 -6.430 -6.711 1.00 22.62 117 GLU A C 1
ATOM 761 O O . GLU A 1 117 ? 25.862 -6.037 -6.080 1.00 23.12 117 GLU A O 1
ATOM 767 N N . GLY A 1 118 ? 23.599 -6.109 -6.295 1.00 20.84 118 GLY A N 1
ATOM 768 C CA . GLY A 1 118 ? 23.448 -5.564 -4.943 1.00 19.32 118 GLY A CA 1
ATOM 769 C C . GLY A 1 118 ? 23.521 -4.034 -4.973 1.00 17.06 118 GLY A C 1
ATOM 770 O O . GLY A 1 118 ? 23.846 -3.383 -3.978 1.00 17.00 118 GLY A O 1
ATOM 771 N N . PHE A 1 119 ? 23.320 -3.482 -6.170 1.00 17.51 119 PHE A N 1
ATOM 772 C CA . PHE A 1 119 ? 23.302 -2.022 -6.307 1.00 20.15 119 PHE A CA 1
ATOM 773 C C . PHE A 1 119 ? 21.875 -1.515 -6.632 1.00 16.80 119 PHE A C 1
ATOM 774 O O . PHE A 1 119 ? 21.126 -2.152 -7.353 1.00 18.80 119 PHE A O 1
ATOM 782 N N . GLY A 1 120 ? 21.551 -0.364 -6.096 1.00 16.25 120 GLY A N 1
ATOM 783 C CA . GLY A 1 120 ? 20.250 0.234 -6.439 1.00 15.39 120 GLY A CA 1
ATOM 784 C C . GLY A 1 120 ? 19.910 1.337 -5.423 1.00 13.57 120 GLY A C 1
ATOM 785 O O . GLY A 1 120 ? 20.728 2.175 -5.019 1.00 16.56 120 GLY A O 1
ATOM 786 N N . TRP A 1 121 ? 18.604 1.353 -5.018 1.00 14.00 121 TRP A N 1
ATOM 787 C CA . TRP A 1 121 ? 18.025 2.467 -4.219 1.00 13.04 121 TRP A CA 1
ATOM 788 C C . TRP A 1 121 ? 17.103 1.938 -3.154 1.00 12.25 121 TRP A C 1
ATOM 789 O O . TRP A 1 121 ? 16.382 0.995 -3.431 1.00 12.33 121 TRP A O 1
ATOM 800 N N . ALA A 1 122 ? 17.110 2.596 -1.989 1.00 11.40 122 ALA A N 1
ATOM 801 C CA . ALA A 1 122 ? 16.042 2.453 -0.988 1.00 11.29 122 ALA A CA 1
ATOM 802 C C . ALA A 1 122 ? 15.302 3.805 -1.024 1.00 12.23 122 ALA A C 1
ATOM 803 O O . ALA A 1 122 ? 15.924 4.855 -0.840 1.00 13.80 122 ALA A O 1
ATOM 805 N N . LEU A 1 123 ? 13.989 3.773 -1.315 1.00 12.50 123 LEU A N 1
ATOM 806 C CA . LEU A 1 123 ? 13.211 4.951 -1.455 1.00 10.98 123 LEU A CA 1
ATOM 807 C C . LEU A 1 123 ? 12.038 4.972 -0.568 1.00 13.56 123 LEU A C 1
ATOM 808 O O . LEU A 1 123 ? 11.333 3.974 -0.477 1.00 14.33 123 LEU A O 1
ATOM 813 N N . VAL A 1 124 ? 11.894 6.052 0.209 1.00 14.50 124 VAL A N 1
ATOM 814 C CA . VAL A 1 124 ? 10.689 6.207 1.086 1.00 13.46 124 VAL A CA 1
ATOM 815 C C . VAL A 1 124 ? 10.049 7.522 0.736 1.00 11.28 124 VAL A C 1
ATOM 816 O O . VAL A 1 124 ? 10.748 8.563 0.786 1.00 11.40 124 VAL A O 1
ATOM 820 N N . TRP A 1 125 ? 8.770 7.538 0.373 1.00 11.48 125 TRP A N 1
ATOM 821 C CA . TRP A 1 125 ? 8.164 8.836 -0.030 1.00 11.78 125 TRP A CA 1
ATOM 822 C C . TRP A 1 125 ? 6.763 8.954 0.453 1.00 13.08 125 TRP A C 1
ATOM 823 O O . TRP A 1 125 ? 6.046 7.979 0.635 1.00 13.81 125 TRP A O 1
ATOM 834 N N . GLY A 1 126 ? 6.311 10.166 0.678 1.00 12.06 126 GLY A N 1
ATOM 835 C CA . GLY A 1 126 ? 4.934 10.406 1.013 1.00 13.72 126 GLY A CA 1
ATOM 836 C C . GLY A 1 126 ? 4.472 11.641 0.281 1.00 12.16 126 GLY A C 1
ATOM 837 O O . GLY A 1 126 ? 5.213 12.620 0.204 1.00 12.92 126 GLY A O 1
ATOM 838 N N . GLY A 1 127 ? 3.241 11.591 -0.249 1.00 14.19 127 GLY A N 1
ATOM 839 C CA . GLY A 1 127 ? 2.777 12.648 -1.165 1.00 14.07 127 GLY A CA 1
ATOM 840 C C . GLY A 1 127 ? 3.762 12.712 -2.297 1.00 13.88 127 GLY A C 1
ATOM 841 O O . GLY A 1 127 ? 4.061 11.680 -2.911 1.00 14.12 127 GLY A O 1
ATOM 842 N N . LYS A 1 128 ? 4.291 13.912 -2.537 1.00 13.19 128 LYS A N 1
ATOM 843 C CA . LYS A 1 128 ? 5.319 14.104 -3.578 1.00 14.19 128 LYS A CA 1
ATOM 844 C C . LYS A 1 128 ? 6.683 14.402 -3.008 1.00 13.60 128 LYS A C 1
ATOM 845 O O . LYS A 1 128 ? 7.543 14.990 -3.660 1.00 14.24 128 LYS A O 1
ATOM 851 N N . LEU A 1 129 ? 6.861 14.039 -1.753 1.00 11.46 129 LEU A N 1
ATOM 852 C CA . LEU A 1 129 ? 8.144 14.225 -1.041 1.00 10.82 129 LEU A CA 1
ATOM 853 C C . LEU A 1 129 ? 8.936 12.922 -1.001 1.00 12.82 129 LEU A C 1
ATOM 854 O O . LEU A 1 129 ? 8.510 11.919 -0.445 1.00 12.84 129 LEU A O 1
ATOM 859 N N . MET A 1 130 ? 10.182 13.012 -1.437 1.00 13.43 130 MET A N 1
ATOM 860 C CA . MET A 1 130 ? 11.118 11.939 -1.222 1.00 13.07 130 MET A CA 1
ATOM 861 C C . MET A 1 130 ? 11.726 12.110 0.155 1.00 14.01 130 MET A C 1
ATOM 862 O O . MET A 1 130 ? 12.646 12.907 0.351 1.00 15.29 130 MET A O 1
ATOM 867 N N . VAL A 1 131 ? 11.216 11.334 1.080 1.00 14.41 131 VAL A N 1
ATOM 868 C CA . VAL A 1 131 ? 11.582 11.429 2.506 1.00 16.40 131 VAL A CA 1
ATOM 869 C C . VAL A 1 131 ? 12.911 10.766 2.833 1.00 18.45 131 VAL A C 1
ATOM 870 O O . VAL A 1 131 ? 13.697 11.319 3.553 1.00 20.60 131 VAL A O 1
ATOM 874 N N . VAL A 1 132 ? 13.216 9.577 2.279 1.00 16.12 132 VAL A N 1
ATOM 875 C CA . VAL A 1 132 ? 14.528 9.022 2.392 1.00 17.75 132 VAL A CA 1
ATOM 876 C C . VAL A 1 132 ? 14.871 8.494 1.032 1.00 16.46 132 VAL A C 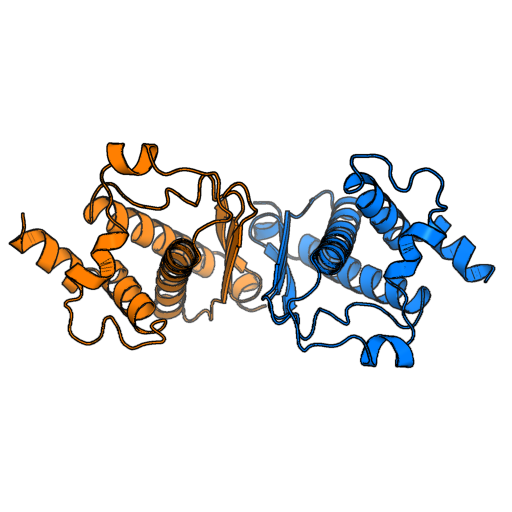1
ATOM 877 O O . VAL A 1 132 ? 14.033 7.895 0.353 1.00 17.13 132 VAL A O 1
ATOM 881 N N . SER A 1 133 ? 16.115 8.656 0.610 1.00 17.65 133 SER A N 1
ATOM 882 C CA . SER A 1 133 ? 16.561 8.093 -0.665 1.00 19.45 133 SER A CA 1
ATOM 883 C C . SER A 1 133 ? 18.038 7.784 -0.480 1.00 21.24 133 SER A C 1
ATOM 884 O O . SER A 1 133 ? 18.873 8.715 -0.411 1.00 25.57 133 SER A O 1
ATOM 887 N N . ARG A 1 134 ? 18.346 6.513 -0.403 1.00 18.41 134 ARG A N 1
ATOM 888 C CA . ARG A 1 134 ? 19.701 6.044 -0.078 1.00 18.31 134 ARG A CA 1
ATOM 889 C C . ARG A 1 134 ? 20.134 5.241 -1.293 1.00 17.83 134 ARG A C 1
ATOM 890 O O . ARG A 1 134 ? 19.445 4.301 -1.723 1.00 17.12 134 ARG A O 1
ATOM 898 N N . SER A 1 135 ? 21.318 5.563 -1.887 1.00 20.21 135 SER A N 1
ATOM 899 C CA . SER A 1 135 ? 21.907 4.672 -2.900 1.00 21.01 135 SER A CA 1
ATOM 900 C C . SER A 1 135 ? 22.616 3.452 -2.227 1.00 20.28 135 SER A C 1
ATOM 901 O O . SER A 1 135 ? 23.324 3.594 -1.190 1.00 20.99 135 SER A O 1
ATOM 904 N N . LEU A 1 136 ? 22.279 2.252 -2.701 1.00 19.10 136 LEU A N 1
ATOM 905 C CA . LEU A 1 136 ? 22.765 1.027 -2.096 1.00 19.75 136 LEU A CA 1
ATOM 906 C C . LEU A 1 136 ? 23.840 0.413 -2.971 1.00 18.11 136 LEU A C 1
ATOM 907 O O . LEU A 1 136 ? 23.725 0.363 -4.200 1.00 18.59 136 LEU A O 1
ATOM 912 N N . ARG A 1 137 ? 24.936 0.011 -2.314 1.00 20.77 137 ARG A N 1
ATOM 913 C CA . ARG A 1 137 ? 26.013 -0.697 -2.994 1.00 23.54 137 ARG A CA 1
ATOM 914 C C . ARG A 1 137 ? 26.409 -1.925 -2.147 1.00 22.53 137 ARG A C 1
ATOM 915 O O . ARG A 1 137 ? 26.315 -1.903 -0.931 1.00 23.81 137 ARG A O 1
ATOM 923 N N . ASP A 1 138 ? 26.831 -2.975 -2.842 1.00 22.72 138 ASP A N 1
ATOM 924 C CA . ASP A 1 138 ? 27.269 -4.238 -2.240 1.00 22.58 138 ASP A CA 1
ATOM 925 C C . ASP A 1 138 ? 26.283 -4.669 -1.222 1.00 21.54 138 ASP A C 1
ATOM 926 O O . ASP A 1 138 ? 26.636 -4.971 -0.092 1.00 19.73 138 ASP A O 1
ATOM 931 N N . ALA A 1 139 ? 24.997 -4.696 -1.595 1.00 18.87 139 ALA A N 1
ATOM 932 C CA . ALA A 1 139 ? 24.026 -4.940 -0.575 1.00 18.24 139 ALA A CA 1
ATOM 933 C C . ALA A 1 139 ? 23.996 -6.340 0.030 1.00 20.49 139 ALA A C 1
ATOM 934 O O . ALA A 1 139 ? 23.387 -6.548 1.083 1.00 20.11 139 ALA A O 1
ATOM 936 N N . HIS A 1 140 ? 24.673 -7.322 -0.591 1.00 18.86 140 HIS A N 1
ATOM 937 C CA . HIS A 1 140 ? 24.874 -8.631 0.027 1.00 19.88 140 HIS A CA 1
ATOM 938 C C . HIS A 1 140 ? 25.374 -8.490 1.468 1.00 18.22 140 HIS A C 1
ATOM 939 O O . HIS A 1 140 ? 25.030 -9.347 2.313 1.00 19.26 140 HIS A O 1
ATOM 946 N N . ARG A 1 141 ? 26.138 -7.423 1.734 1.00 19.92 141 ARG A N 1
ATOM 947 C CA . ARG A 1 141 ? 26.864 -7.226 3.013 1.00 18.41 141 ARG A CA 1
ATOM 948 C C . ARG A 1 141 ? 26.092 -6.249 3.946 1.00 18.23 141 ARG A C 1
ATOM 949 O O . ARG A 1 141 ? 26.651 -5.651 4.874 1.00 18.92 141 ARG A O 1
ATOM 957 N N . PHE A 1 142 ? 24.792 -6.070 3.649 1.00 19.50 142 PHE A N 1
ATOM 958 C CA . PHE A 1 142 ? 23.961 -5.259 4.520 1.00 19.18 142 PHE A CA 1
ATOM 959 C C . PHE A 1 142 ? 24.004 -5.746 5.975 1.00 18.79 142 PHE A C 1
ATOM 960 O O . PHE A 1 142 ? 23.748 -6.917 6.260 1.00 17.65 142 PHE A O 1
ATOM 968 N N . GLY A 1 143 ? 24.174 -4.806 6.892 1.00 18.30 143 GLY A N 1
ATOM 969 C CA . GLY A 1 143 ? 24.104 -5.168 8.294 1.00 18.21 143 GLY A CA 1
ATOM 970 C C . GLY A 1 143 ? 25.002 -4.234 9.079 1.00 17.78 143 GLY A C 1
ATOM 971 O O . GLY A 1 143 ? 25.627 -3.289 8.522 1.00 20.40 143 GLY A O 1
ATOM 972 N N . PHE A 1 144 ? 25.003 -4.426 10.397 1.00 19.31 144 PHE A N 1
ATOM 973 C C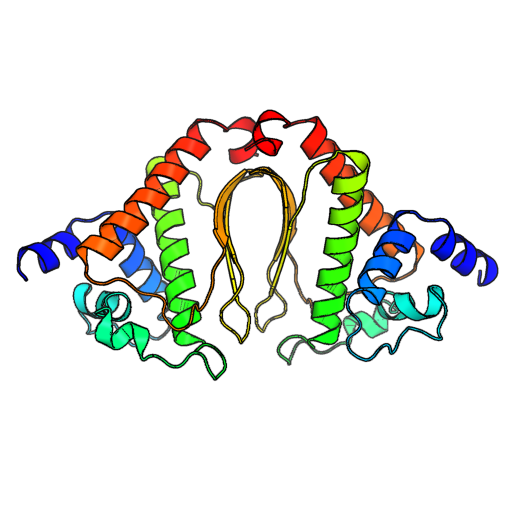A . PHE A 1 144 ? 25.604 -3.453 11.313 1.00 19.79 144 PHE A CA 1
ATOM 974 C C . PHE A 1 144 ? 26.462 -4.161 12.340 1.00 19.89 144 PHE A C 1
ATOM 975 O O . PHE A 1 144 ? 26.200 -5.311 12.684 1.00 20.45 144 PHE A O 1
ATOM 983 N N . ASP A 1 145 ? 27.484 -3.469 12.819 1.00 21.04 145 ASP A N 1
ATOM 984 C CA . ASP A 1 145 ? 28.437 -4.128 13.761 1.00 23.13 145 ASP A CA 1
ATOM 985 C C . ASP A 1 145 ? 27.787 -4.582 15.066 1.00 22.20 145 ASP A C 1
ATOM 986 O O . ASP A 1 145 ? 28.225 -5.557 15.692 1.00 23.49 145 ASP A O 1
ATOM 991 N N . THR A 1 146 ? 26.773 -3.850 15.548 1.00 20.97 146 THR A N 1
ATOM 992 C CA . THR A 1 146 ? 26.180 -4.116 16.817 1.00 22.14 146 THR A CA 1
ATOM 993 C C . THR A 1 146 ? 24.745 -3.658 16.795 1.00 21.99 146 THR A C 1
ATOM 994 O O . THR A 1 146 ? 24.331 -2.863 15.921 1.00 21.46 146 THR A O 1
ATOM 998 N N . LEU A 1 147 ? 24.015 -4.100 17.791 1.00 21.62 147 LEU A N 1
ATOM 999 C CA . LEU A 1 147 ? 22.620 -3.731 17.936 1.00 20.83 147 LEU A CA 1
ATOM 1000 C C . LEU A 1 147 ? 22.453 -2.219 18.093 1.00 21.45 147 LEU A C 1
ATOM 1001 O O . LEU A 1 147 ? 21.575 -1.596 17.478 1.00 18.17 147 LEU A O 1
ATOM 1006 N N . GLU A 1 148 ? 23.340 -1.603 18.899 1.00 20.63 148 GLU A N 1
ATOM 1007 C CA . GLU A 1 148 ? 23.298 -0.179 19.059 1.00 21.49 148 GLU A CA 1
ATOM 1008 C C . GLU A 1 148 ? 23.511 0.564 17.750 1.00 20.69 148 GLU A C 1
ATOM 1009 O O . GLU A 1 148 ? 22.846 1.606 17.523 1.00 21.47 148 GLU A O 1
ATOM 1015 N N . LYS A 1 149 ? 24.430 0.083 16.920 1.00 20.24 149 LYS A N 1
ATOM 1016 C CA . LYS A 1 149 ? 24.673 0.721 15.613 1.00 19.63 149 LYS A CA 1
ATOM 1017 C C . LYS A 1 149 ? 23.458 0.629 14.657 1.00 18.35 149 LYS A C 1
ATOM 1018 O O . LYS A 1 149 ? 23.108 1.618 13.997 1.00 19.66 149 LYS A O 1
ATOM 1024 N N . LEU A 1 150 ? 22.775 -0.523 14.654 1.00 16.90 150 LEU A N 1
ATOM 1025 C CA . LEU A 1 150 ? 21.522 -0.680 13.873 1.00 16.01 150 LEU A CA 1
ATOM 1026 C C . LEU A 1 150 ? 20.504 0.277 14.420 1.00 15.17 150 LEU A C 1
ATOM 1027 O O . LEU A 1 150 ? 19.891 1.008 13.624 1.00 14.89 150 LEU A O 1
ATOM 1032 N N . ASN A 1 151 ? 20.353 0.303 15.755 1.00 15.08 151 ASN A N 1
ATOM 1033 C CA . ASN A 1 151 ? 19.324 1.173 16.299 1.00 16.61 151 ASN A CA 1
ATOM 1034 C C . ASN A 1 151 ? 19.577 2.693 16.054 1.00 16.31 151 ASN A C 1
ATOM 1035 O O . ASN A 1 151 ? 18.619 3.486 15.723 1.00 16.08 151 ASN A O 1
ATOM 1040 N N . ASP A 1 152 ? 20.848 3.103 16.228 1.00 16.86 152 ASP A N 1
ATOM 1041 C CA . ASP A 1 152 ? 21.266 4.482 15.984 1.00 16.46 152 ASP A CA 1
ATOM 1042 C C . ASP A 1 152 ? 21.050 4.931 14.540 1.00 14.68 152 ASP A C 1
ATOM 1043 O O . ASP A 1 152 ? 20.511 6.023 14.322 1.00 15.80 152 ASP A O 1
ATOM 1048 N N . GLN A 1 153 ? 21.355 4.061 13.579 1.00 15.33 153 GLN A N 1
ATOM 1049 C CA . GLN A 1 153 ? 21.223 4.452 12.199 1.00 14.10 153 GLN A CA 1
ATOM 1050 C C . GLN A 1 153 ? 19.755 4.495 11.783 1.00 14.13 153 GLN A C 1
ATOM 1051 O O . GLN A 1 153 ? 19.287 5.439 11.092 1.00 14.78 153 GLN A O 1
ATOM 1057 N N . GLY A 1 154 ? 19.025 3.444 12.130 1.00 12.65 154 GLY A N 1
ATOM 1058 C CA . GLY A 1 154 ? 17.576 3.474 11.805 1.00 14.95 154 GLY A CA 1
ATOM 1059 C C . GLY A 1 154 ? 16.836 4.648 12.385 1.00 13.94 154 GLY A C 1
ATOM 1060 O O . GLY A 1 154 ? 16.035 5.316 11.694 1.00 15.02 154 GLY A O 1
ATOM 1061 N N . THR A 1 155 ? 17.177 4.921 13.642 1.00 13.22 155 THR A N 1
ATOM 1062 C CA . THR A 1 155 ? 16.638 6.074 14.352 1.00 14.25 155 THR A CA 1
ATOM 1063 C C . THR A 1 155 ? 17.020 7.430 13.712 1.00 13.32 155 THR A C 1
ATOM 1064 O O . THR A 1 155 ? 16.169 8.315 13.491 1.00 13.67 155 THR A O 1
ATOM 1068 N N . LYS A 1 156 ? 18.260 7.545 13.289 1.00 14.09 156 LYS A N 1
ATOM 1069 C CA . LYS A 1 156 ? 18.736 8.772 12.674 1.00 14.43 156 LYS A CA 1
ATOM 1070 C C . LYS A 1 156 ? 17.981 9.047 11.354 1.00 15.76 156 LYS A C 1
ATOM 1071 O O . LYS A 1 156 ? 17.538 10.162 11.073 1.00 15.71 156 LYS A O 1
ATOM 1077 N N . LEU A 1 157 ? 17.825 8.009 10.544 1.00 13.87 157 LEU A N 1
ATOM 1078 C CA . LEU A 1 157 ? 17.180 8.196 9.278 1.00 12.63 157 LEU A CA 1
ATOM 1079 C C . LEU A 1 157 ? 15.707 8.543 9.502 1.00 12.70 157 LEU A C 1
ATOM 1080 O O . LEU A 1 157 ? 15.157 9.382 8.786 1.00 14.55 157 LEU A O 1
ATOM 1085 N N . ALA A 1 158 ? 15.097 7.876 10.484 1.00 13.60 158 ALA A N 1
ATOM 1086 C CA . ALA A 1 158 ? 13.651 8.160 10.730 1.00 12.57 158 ALA A CA 1
ATOM 1087 C C . ALA A 1 158 ? 13.550 9.605 11.203 1.00 13.34 158 ALA A C 1
ATOM 1088 O O . ALA A 1 158 ? 12.628 10.284 10.760 1.00 13.70 158 ALA A O 1
ATOM 1090 N N . ASN A 1 159 ? 14.439 10.034 12.101 1.00 16.05 159 ASN A N 1
ATOM 1091 C CA . ASN A 1 159 ? 14.328 11.418 12.663 1.00 16.50 159 ASN A CA 1
ATOM 1092 C C . ASN A 1 159 ? 14.538 12.482 11.581 1.00 16.82 159 ASN A C 1
ATOM 1093 O O . ASN A 1 159 ? 13.820 13.499 11.519 1.00 16.61 159 ASN A O 1
ATOM 1098 N N . ALA A 1 160 ? 15.450 12.224 10.640 1.00 15.62 160 ALA A N 1
ATOM 1099 C CA . ALA A 1 160 ? 15.642 13.134 9.487 1.00 16.00 160 ALA A CA 1
ATOM 1100 C C . ALA A 1 160 ? 14.383 13.190 8.602 1.00 16.20 160 ALA A C 1
ATOM 1101 O O . ALA A 1 160 ? 13.968 14.282 8.132 1.00 17.15 160 ALA A O 1
ATOM 1103 N N . GLY A 1 161 ? 13.734 12.007 8.425 1.00 14.49 161 GLY A N 1
ATOM 1104 C CA . GLY A 1 161 ? 12.499 11.930 7.683 1.00 12.26 161 GLY A CA 1
ATOM 1105 C C . GLY A 1 161 ? 11.358 12.718 8.343 1.00 12.95 161 GLY A C 1
ATOM 1106 O O . GLY A 1 161 ? 10.647 13.385 7.627 1.00 13.78 161 GLY A O 1
ATOM 1107 N N . ILE A 1 162 ? 11.280 12.595 9.676 1.00 11.59 162 ILE A N 1
ATOM 1108 C CA . ILE A 1 162 ? 10.179 13.310 10.417 1.00 12.22 162 ILE A CA 1
ATOM 1109 C C . ILE A 1 162 ? 10.418 14.808 10.216 1.00 12.40 162 ILE A C 1
ATOM 1110 O O . ILE A 1 162 ? 9.476 15.591 9.907 1.00 13.33 162 ILE A O 1
ATOM 1115 N N . GLU A 1 163 ? 11.646 15.263 10.378 1.00 13.31 163 GLU A N 1
ATOM 1116 C CA . GLU A 1 163 ? 11.911 16.726 10.150 1.00 16.16 163 GLU A CA 1
ATOM 1117 C C . GLU A 1 163 ? 11.529 17.214 8.753 1.00 16.38 163 GLU A C 1
ATOM 1118 O O . GLU A 1 163 ? 10.926 18.286 8.544 1.00 17.79 163 GLU A O 1
ATOM 1124 N N . LEU A 1 164 ? 11.877 16.417 7.751 1.00 14.95 164 LEU A N 1
ATOM 1125 C CA . LEU A 1 164 ? 11.545 16.780 6.422 1.00 13.42 164 LEU A CA 1
ATOM 1126 C C . LEU A 1 164 ? 10.057 16.834 6.156 1.00 14.34 164 LEU A C 1
ATOM 1127 O O . LEU A 1 164 ? 9.533 17.731 5.499 1.00 14.28 164 LEU A O 1
ATOM 1132 N N . VAL A 1 165 ? 9.304 15.849 6.653 1.00 12.12 165 VAL A N 1
ATOM 1133 C CA . VAL A 1 165 ? 7.843 15.849 6.480 1.00 12.06 165 VAL A CA 1
ATOM 1134 C C . VAL A 1 165 ? 7.248 17.123 7.116 1.00 13.58 165 VAL A C 1
ATOM 1135 O O . VAL A 1 165 ? 6.364 17.718 6.520 1.00 13.94 165 VAL A O 1
ATOM 1139 N N . ASN A 1 166 ? 7.752 17.450 8.311 1.00 14.07 166 ASN A N 1
ATOM 1140 C CA . ASN A 1 166 ? 7.176 18.644 8.966 1.00 15.38 166 ASN A CA 1
ATOM 1141 C C . ASN A 1 166 ? 7.620 19.953 8.304 1.00 16.61 166 ASN A C 1
ATOM 1142 O O . ASN A 1 166 ? 6.864 20.984 8.414 1.00 16.47 166 ASN A O 1
ATOM 1147 N N . LYS A 1 167 ? 8.780 19.967 7.677 1.00 17.70 167 LYS A N 1
ATOM 1148 C CA . LYS A 1 167 ? 9.212 21.165 6.921 1.00 16.43 167 LYS A CA 1
ATOM 1149 C C . LYS A 1 167 ? 8.474 21.394 5.604 1.00 17.85 167 LYS A C 1
ATOM 1150 O O . LYS A 1 167 ? 8.316 22.600 5.179 1.00 18.20 167 LYS A O 1
ATOM 1156 N N . PHE A 1 168 ? 8.022 20.318 4.917 1.00 14.62 168 PHE A N 1
ATOM 1157 C CA . PHE A 1 168 ? 7.527 20.424 3.561 1.00 16.32 168 PHE A CA 1
ATOM 1158 C C . PHE A 1 168 ? 6.150 19.796 3.367 1.00 15.95 168 PHE A C 1
ATOM 1159 O O . PHE A 1 168 ? 5.956 18.943 2.515 1.00 18.35 168 PHE A O 1
ATOM 1167 N N . PRO A 1 169 ? 5.139 20.231 4.161 1.00 16.43 169 PRO A N 1
ATOM 1168 C CA . PRO A 1 169 ? 3.825 19.693 4.055 1.00 16.36 169 PRO A CA 1
ATOM 1169 C C . PRO A 1 169 ? 3.164 19.961 2.739 1.00 14.26 169 PRO A C 1
ATOM 1170 O O . PRO A 1 169 ? 2.321 19.214 2.289 1.00 15.68 169 PRO A O 1
ATOM 1174 N N . GLU A 1 170 ? 3.541 21.065 2.094 1.00 15.30 170 GLU A N 1
ATOM 1175 C CA . GLU A 1 170 ? 2.997 21.330 0.769 1.00 15.28 170 GLU A CA 1
ATOM 1176 C C . GLU A 1 170 ? 3.212 20.244 -0.287 1.00 14.80 170 GLU A C 1
ATOM 1177 O O . GLU A 1 170 ? 2.486 20.229 -1.295 1.00 17.16 170 GLU A O 1
ATOM 1183 N N . VAL A 1 171 ? 4.293 19.459 -0.122 1.00 14.55 171 VAL A N 1
ATOM 1184 C CA . VAL A 1 171 ? 4.438 18.276 -0.918 1.00 13.76 171 VAL A CA 1
ATOM 1185 C C . VAL A 1 171 ? 4.106 16.998 -0.170 1.00 11.64 171 VAL A C 1
ATOM 1186 O O . VAL A 1 171 ? 3.618 16.082 -0.790 1.00 13.76 171 VAL A O 1
ATOM 1190 N N . ALA A 1 172 ? 4.458 16.919 1.122 1.00 12.97 172 ALA A N 1
ATOM 1191 C CA . ALA A 1 172 ? 4.270 15.662 1.897 1.00 12.85 172 ALA A CA 1
ATOM 1192 C C . ALA A 1 172 ? 2.835 15.302 2.021 1.00 13.94 172 ALA A C 1
ATOM 1193 O O . ALA A 1 172 ? 2.534 14.160 2.049 1.00 13.36 172 ALA A O 1
ATOM 1195 N N . ARG A 1 173 ? 1.966 16.296 2.136 1.00 14.11 173 ARG A N 1
ATOM 1196 C CA . ARG A 1 173 ? 0.623 16.010 2.418 1.00 14.96 173 ARG A CA 1
ATOM 1197 C C . ARG A 1 173 ? -0.312 15.990 1.203 1.00 16.47 173 ARG A C 1
ATOM 1198 O O . ARG A 1 173 ? -1.542 15.864 1.386 1.00 18.97 173 ARG A O 1
ATOM 1206 N N . LEU A 1 174 ? 0.242 16.031 0.001 1.00 18.38 174 LEU A N 1
ATOM 1207 C CA . LEU A 1 174 ? -0.548 15.967 -1.251 1.00 21.58 174 LEU A CA 1
ATOM 1208 C C . LEU A 1 174 ? -1.281 14.644 -1.345 1.00 25.09 174 LEU A C 1
ATOM 1209 O O . LEU A 1 174 ? -0.760 13.537 -1.031 1.00 27.45 174 LEU A O 1
ATOM 1215 N N . ASN B 1 23 ? -1.578 6.067 -43.464 1.00 47.68 23 ASN B N 1
ATOM 1216 C CA . ASN B 1 23 ? -1.244 6.191 -42.015 1.00 47.51 23 ASN B CA 1
ATOM 1217 C C . ASN B 1 23 ? 0.243 5.924 -41.801 1.00 46.68 23 ASN B C 1
ATOM 1218 O O . ASN B 1 23 ? 0.837 6.417 -40.842 1.00 46.24 23 ASN B O 1
ATOM 1223 N N . SER B 1 24 ? 0.825 5.146 -42.703 1.00 45.23 24 SER B N 1
ATOM 1224 C CA . SER B 1 24 ? 2.236 4.793 -42.668 1.00 44.74 24 SER B CA 1
ATOM 1225 C C . SER B 1 24 ? 3.206 5.996 -42.795 1.00 43.42 24 SER B C 1
ATOM 1226 O O . SER B 1 24 ? 4.248 6.034 -42.107 1.00 42.91 24 SER B O 1
ATOM 1229 N N . GLU B 1 25 ? 2.868 6.961 -43.664 1.00 42.64 25 GLU B N 1
ATOM 1230 C CA . GLU B 1 25 ? 3.578 8.246 -43.702 1.00 41.75 25 GLU B CA 1
ATOM 1231 C C . GLU B 1 25 ? 3.415 9.008 -42.389 1.00 40.19 25 GLU B C 1
ATOM 1232 O O . GLU B 1 25 ? 4.400 9.544 -41.847 1.00 37.66 25 GLU B O 1
ATOM 1238 N N . THR B 1 26 ? 2.170 9.042 -41.884 1.00 37.90 26 THR B N 1
ATOM 1239 C CA . THR B 1 26 ? 1.885 9.744 -40.640 1.00 36.95 26 THR B CA 1
ATOM 1240 C C . THR B 1 26 ? 2.570 9.119 -39.405 1.00 34.81 26 THR B C 1
ATOM 1241 O O . THR B 1 26 ? 2.987 9.851 -38.521 1.00 34.37 26 THR B O 1
ATOM 1245 N N . ASN B 1 27 ? 2.702 7.790 -39.344 1.00 33.46 27 ASN B N 1
ATOM 1246 C CA . ASN B 1 27 ? 3.384 7.189 -38.185 1.00 30.83 27 ASN B CA 1
ATOM 1247 C C . ASN B 1 27 ? 4.863 7.599 -38.195 1.00 29.59 27 ASN B C 1
ATOM 1248 O O . ASN B 1 27 ? 5.442 7.923 -37.152 1.00 25.21 27 ASN B O 1
ATOM 1253 N N . THR B 1 28 ? 5.478 7.582 -39.384 1.00 27.15 28 THR B N 1
ATOM 1254 C CA . THR B 1 28 ? 6.904 7.950 -39.473 1.00 26.71 28 THR B CA 1
ATOM 1255 C C . THR B 1 28 ? 7.081 9.407 -39.059 1.00 24.32 28 THR B C 1
ATOM 1256 O O . THR B 1 28 ? 8.039 9.746 -38.353 1.00 23.47 28 THR B O 1
ATOM 1260 N N . LEU B 1 29 ? 6.180 10.278 -39.503 1.00 22.85 29 LEU B N 1
ATOM 1261 C CA . LEU B 1 29 ? 6.286 11.677 -39.122 1.00 22.95 29 LEU B CA 1
ATOM 1262 C C . LEU B 1 29 ? 6.129 11.836 -37.624 1.00 20.47 29 LEU B C 1
ATOM 1263 O O . LEU B 1 29 ? 6.911 12.541 -37.034 1.00 18.95 29 LEU B O 1
ATOM 1268 N N . LEU B 1 30 ? 5.180 11.120 -37.012 1.00 17.03 30 LEU B N 1
ATOM 1269 C CA . LEU B 1 30 ? 4.971 11.241 -35.548 1.00 18.24 30 LEU B CA 1
ATOM 1270 C C . LEU B 1 30 ? 6.220 10.801 -34.822 1.00 17.70 30 LEU B C 1
ATOM 1271 O O . LEU B 1 30 ? 6.671 11.445 -33.870 1.00 15.52 30 LEU B O 1
ATOM 1276 N N . VAL B 1 31 ? 6.828 9.689 -35.258 1.00 17.34 31 VAL B N 1
ATOM 1277 C CA . VAL B 1 31 ? 7.964 9.158 -34.515 1.00 16.70 31 VAL B CA 1
ATOM 1278 C C . VAL B 1 31 ? 9.133 10.112 -34.617 1.00 14.58 31 VAL B C 1
ATOM 1279 O O . VAL B 1 31 ? 9.839 10.312 -33.680 1.00 15.32 31 VAL B O 1
ATOM 1283 N N . GLU B 1 32 ? 9.307 10.706 -35.799 1.00 15.16 32 GLU B N 1
ATOM 1284 C CA . GLU B 1 32 ? 10.511 11.534 -36.010 1.00 16.32 32 GLU B CA 1
ATOM 1285 C C . GLU B 1 32 ? 10.326 12.991 -35.475 1.00 16.44 32 GLU B C 1
ATOM 1286 O O . GLU B 1 32 ? 11.343 13.653 -35.192 1.00 17.13 32 GLU B O 1
ATOM 1292 N N . GLN B 1 33 ? 9.084 13.458 -35.388 1.00 16.12 33 GLN B N 1
ATOM 1293 C CA . GLN B 1 33 ? 8.761 14.831 -34.936 1.00 14.96 33 GLN B CA 1
ATOM 1294 C C . GLN B 1 33 ? 8.527 14.947 -33.408 1.00 14.43 33 GLN B C 1
ATOM 1295 O O . GLN B 1 33 ? 8.908 15.900 -32.773 1.00 15.78 33 GLN B O 1
ATOM 1301 N N . SER B 1 34 ? 7.836 13.963 -32.852 1.00 14.69 34 SER B N 1
ATOM 1302 C CA . SER B 1 34 ? 7.545 14.078 -31.432 1.00 14.16 34 SER B CA 1
ATOM 1303 C C . SER B 1 34 ? 8.717 14.161 -30.498 1.00 13.14 34 SER B C 1
ATOM 1304 O O . SER B 1 34 ? 9.555 13.301 -30.523 1.00 11.25 34 SER B O 1
ATOM 1307 N N . PRO B 1 35 ? 8.818 15.196 -29.624 1.00 13.75 35 PRO B N 1
ATOM 1308 C CA . PRO B 1 35 ? 9.984 15.217 -28.714 1.00 13.93 35 PRO B CA 1
ATOM 1309 C C . PRO B 1 35 ? 9.948 14.000 -27.758 1.00 11.14 35 PRO B C 1
ATOM 1310 O O . PRO B 1 35 ? 10.973 13.515 -27.420 1.00 14.77 35 PRO B O 1
ATOM 1314 N N . PHE B 1 36 ? 8.726 13.569 -27.379 1.00 11.36 36 PHE B N 1
ATOM 1315 C CA . PHE B 1 36 ? 8.612 12.375 -26.545 1.00 10.33 36 PHE B CA 1
ATOM 1316 C C . PHE B 1 36 ? 9.101 11.122 -27.231 1.00 10.02 36 PHE B C 1
ATOM 1317 O O . PHE B 1 36 ? 9.916 10.447 -26.659 1.00 12.46 36 PHE B O 1
ATOM 1325 N N . LEU B 1 37 ? 8.579 10.869 -28.431 1.00 12.25 37 LEU B N 1
ATOM 1326 C CA . LEU B 1 37 ? 9.041 9.660 -29.084 1.00 12.81 37 LEU B CA 1
ATOM 1327 C C . LEU B 1 37 ? 10.525 9.699 -29.406 1.00 12.00 37 LEU B C 1
ATOM 1328 O O . LEU B 1 37 ? 11.184 8.666 -29.385 1.00 12.20 37 LEU B O 1
ATOM 1333 N N . GLN B 1 38 ? 11.029 10.888 -29.770 1.00 11.96 38 GLN B N 1
ATOM 1334 C CA . GLN B 1 38 ? 12.413 11.025 -29.961 1.00 12.56 38 GLN B CA 1
ATOM 1335 C C . GLN B 1 38 ? 13.237 10.717 -28.663 1.00 13.35 38 GLN B C 1
ATOM 1336 O O . GLN B 1 38 ? 14.272 10.054 -28.697 1.00 16.15 38 GLN B O 1
ATOM 1342 N N . SER B 1 39 ? 12.769 11.196 -27.532 1.00 13.31 39 SER B N 1
ATOM 1343 C CA . SER B 1 39 ? 13.377 10.887 -26.273 1.00 13.59 39 SER B CA 1
ATOM 1344 C C . SER B 1 39 ? 13.343 9.408 -26.013 1.00 12.48 39 SER B C 1
ATOM 1345 O O . SER B 1 39 ? 14.309 8.856 -25.619 1.00 13.68 39 SER B O 1
ATOM 1348 N N . LEU B 1 40 ? 12.203 8.783 -26.310 1.00 11.40 40 LEU B N 1
ATOM 1349 C CA . LEU B 1 40 ? 12.097 7.346 -26.049 1.00 10.42 40 LEU B CA 1
ATOM 1350 C C . LEU B 1 40 ? 13.068 6.554 -26.943 1.00 12.07 40 LEU B C 1
ATOM 1351 O O . LEU B 1 40 ? 13.777 5.629 -26.475 1.00 13.96 40 LEU B O 1
ATOM 1356 N N . VAL B 1 41 ? 13.107 6.925 -28.226 1.00 12.55 41 VAL B N 1
ATOM 1357 C CA . VAL B 1 41 ? 14.095 6.258 -29.165 1.00 14.57 41 VAL B CA 1
ATOM 1358 C C . VAL B 1 41 ? 15.537 6.411 -28.656 1.00 14.59 41 VAL B C 1
ATOM 1359 O O . VAL B 1 41 ? 16.338 5.454 -28.605 1.00 14.98 41 VAL B O 1
ATOM 1363 N N . GLN B 1 42 ? 15.867 7.608 -28.242 1.00 15.32 42 GLN B N 1
ATOM 1364 C CA . GLN B 1 42 ? 17.218 7.862 -27.650 1.00 17.08 42 GLN B CA 1
ATOM 1365 C C . GLN B 1 42 ? 17.544 6.914 -26.484 1.00 16.96 42 GLN B C 1
ATOM 1366 O O . GLN B 1 42 ? 18.627 6.320 -26.380 1.00 15.82 42 GLN B O 1
ATOM 1372 N N . GLN B 1 43 ? 16.587 6.744 -25.560 1.00 16.27 43 GLN B N 1
ATOM 1373 C CA . GLN B 1 43 ? 16.842 5.881 -24.440 1.00 16.34 43 GLN B CA 1
ATOM 1374 C C . GLN B 1 43 ? 16.985 4.422 -24.865 1.00 15.42 43 GLN B C 1
ATOM 1375 O O . GLN B 1 43 ? 17.854 3.759 -24.427 1.00 16.18 43 GLN B O 1
ATOM 1381 N N . ILE B 1 44 ? 16.128 3.949 -25.745 1.00 14.04 44 ILE B N 1
ATOM 1382 C CA . ILE B 1 44 ? 16.151 2.532 -26.198 1.00 15.05 44 ILE B CA 1
ATOM 1383 C C . ILE B 1 44 ? 17.564 2.253 -26.797 1.00 16.89 44 ILE B C 1
ATOM 1384 O O . ILE B 1 44 ? 18.193 1.212 -26.520 1.00 17.32 44 ILE B O 1
ATOM 1389 N N . ARG B 1 45 ? 18.046 3.204 -27.611 1.00 15.61 45 ARG B N 1
ATOM 1390 C CA . ARG B 1 45 ? 19.364 3.018 -28.269 1.00 16.70 45 ARG B CA 1
ATOM 1391 C C . ARG B 1 45 ? 20.517 3.076 -27.315 1.00 18.16 45 ARG B C 1
ATOM 1392 O O . ARG B 1 45 ? 21.598 2.482 -27.534 1.00 19.44 45 ARG B O 1
ATOM 1400 N N . ALA B 1 46 ? 20.331 3.819 -26.235 1.00 18.36 46 ALA B N 1
ATOM 1401 C CA . ALA B 1 46 ? 21.393 4.004 -25.251 1.00 21.50 46 ALA B CA 1
ATOM 1402 C C . ALA B 1 46 ? 21.564 2.742 -24.393 1.00 22.94 46 ALA B C 1
ATOM 1403 O O . ALA B 1 46 ? 22.598 2.576 -23.761 1.00 25.18 46 ALA B O 1
ATOM 1405 N N . TYR B 1 47 ? 20.549 1.874 -24.362 1.00 23.33 47 TYR B N 1
ATOM 1406 C CA . TYR B 1 47 ? 20.553 0.697 -23.500 1.00 25.58 47 TYR B CA 1
ATOM 1407 C C . TYR B 1 47 ? 20.525 -0.589 -24.297 1.00 26.88 47 TYR B C 1
ATOM 1408 O O . TYR B 1 47 ? 19.673 -1.481 -24.121 1.00 28.83 47 TYR B O 1
ATOM 1417 N N . ASP B 1 48 ? 21.453 -0.647 -25.231 1.00 29.73 48 ASP B N 1
ATOM 1418 C CA . ASP B 1 48 ? 21.492 -1.671 -26.254 1.00 31.44 48 ASP B CA 1
ATOM 1419 C C . ASP B 1 48 ? 22.860 -2.326 -26.203 1.00 35.04 48 ASP B C 1
ATOM 1420 O O . ASP B 1 48 ? 23.782 -1.891 -26.922 1.00 34.91 48 ASP B O 1
ATOM 1425 N N . HIS B 1 49 ? 22.968 -3.372 -25.370 1.00 38.29 49 HIS B N 1
ATOM 1426 C CA . HIS B 1 49 ? 24.231 -4.033 -25.120 1.00 41.67 49 HIS B CA 1
ATOM 1427 C C . HIS B 1 49 ? 24.899 -4.468 -26.422 1.00 41.48 49 HIS B C 1
ATOM 1428 O O . HIS B 1 49 ? 26.009 -4.025 -26.729 1.00 42.86 49 HIS B O 1
ATOM 1435 N N . TYR B 1 50 ? 24.203 -5.293 -27.204 1.00 41.36 50 TYR B N 1
ATOM 1436 C CA . TYR B 1 50 ? 24.787 -5.833 -28.455 1.00 39.32 50 TYR B CA 1
ATOM 1437 C C . TYR B 1 50 ? 24.796 -4.874 -29.673 1.00 36.19 50 TYR B C 1
ATOM 1438 O O . TYR B 1 50 ? 25.336 -5.235 -30.733 1.00 36.76 50 TYR B O 1
ATOM 1447 N N . GLY B 1 51 ? 24.216 -3.677 -29.574 1.00 30.37 51 GLY B N 1
ATOM 1448 C CA . GLY B 1 51 ? 24.083 -2.873 -30.802 1.00 26.46 51 GLY B CA 1
ATOM 1449 C C . GLY B 1 51 ? 23.039 -3.440 -31.761 1.00 22.85 51 GLY B C 1
ATOM 1450 O O . GLY B 1 51 ? 23.120 -3.291 -33.002 1.00 22.60 51 GLY B O 1
ATOM 1451 N N . VAL B 1 52 ? 22.003 -4.054 -31.217 1.00 21.60 52 VAL B N 1
ATOM 1452 C CA . VAL B 1 52 ? 21.007 -4.688 -32.077 1.00 19.76 52 VAL B CA 1
ATOM 1453 C C . VAL B 1 52 ? 20.141 -3.729 -32.851 1.00 18.34 52 VAL B C 1
ATOM 1454 O O . VAL B 1 52 ? 19.527 -4.118 -33.832 1.00 16.41 52 VAL B O 1
ATOM 1458 N N . TYR B 1 53 ? 20.053 -2.458 -32.375 1.00 17.07 53 TYR B N 1
ATOM 1459 C CA . TYR B 1 53 ? 19.156 -1.525 -33.002 1.00 16.09 53 TYR B CA 1
ATOM 1460 C C . TYR B 1 53 ? 19.908 -0.658 -34.017 1.00 15.57 53 TYR B C 1
ATOM 1461 O O . TYR B 1 53 ? 19.299 0.071 -34.770 1.00 15.79 53 TYR B O 1
ATOM 1470 N N . ARG B 1 54 ? 21.252 -0.787 -34.033 1.00 17.25 54 ARG B N 1
ATOM 1471 C CA . ARG B 1 54 ? 22.080 0.152 -34.806 1.00 17.78 54 ARG B CA 1
ATOM 1472 C C . ARG B 1 54 ? 21.692 0.309 -36.303 1.00 17.60 54 ARG B C 1
ATOM 1473 O O . ARG B 1 54 ? 21.795 1.376 -36.901 1.00 19.50 54 ARG B O 1
ATOM 1481 N N . THR B 1 55 ? 21.220 -0.759 -36.915 1.00 16.75 55 THR B N 1
ATOM 1482 C CA . THR B 1 55 ? 21.002 -0.686 -38.372 1.00 16.52 55 THR B CA 1
ATOM 1483 C C . THR B 1 55 ? 19.530 -0.438 -38.729 1.00 16.97 55 THR B C 1
ATOM 1484 O O . THR B 1 55 ? 19.165 -0.405 -39.924 1.00 18.06 55 THR B O 1
ATOM 1488 N N . TRP B 1 56 ? 18.659 -0.210 -37.710 1.00 13.94 56 TRP B N 1
ATOM 1489 C CA . TRP B 1 56 ? 17.208 -0.109 -37.934 1.00 12.39 56 TRP B CA 1
ATOM 1490 C C . TRP B 1 56 ? 16.654 1.291 -37.667 1.00 13.38 56 TRP B C 1
ATOM 1491 O O . TRP B 1 56 ? 17.257 2.030 -36.900 1.00 16.57 56 TRP B O 1
ATOM 1502 N N . THR B 1 57 ? 15.541 1.599 -38.335 1.00 13.01 57 THR B N 1
ATOM 1503 C CA . THR B 1 57 ? 14.887 2.873 -38.110 1.00 15.72 57 THR B CA 1
ATOM 1504 C C . THR B 1 57 ? 14.366 3.094 -36.726 1.00 14.44 57 THR B C 1
ATOM 1505 O O . THR B 1 57 ? 14.056 2.117 -36.007 1.00 14.25 57 THR B O 1
ATOM 1509 N N . ASP B 1 58 ? 14.145 4.361 -36.425 1.00 15.08 58 ASP B N 1
ATOM 1510 C CA . ASP B 1 58 ? 13.450 4.691 -35.167 1.00 13.32 58 ASP B CA 1
ATOM 1511 C C . ASP B 1 58 ? 12.125 3.981 -35.030 1.00 13.40 58 ASP B C 1
ATOM 1512 O O . ASP B 1 58 ? 11.800 3.611 -33.931 1.00 15.34 58 ASP B O 1
ATOM 1517 N N . GLU B 1 59 ? 11.356 3.8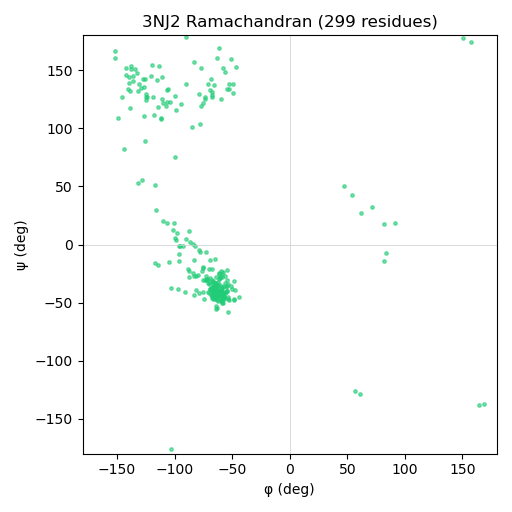67 -36.096 1.00 15.32 59 GLU B N 1
ATOM 1518 C CA . GLU B 1 59 ? 10.009 3.302 -36.048 1.00 16.84 59 GLU B CA 1
ATOM 1519 C C . GLU B 1 59 ? 10.125 1.859 -35.599 1.00 15.50 59 GLU B C 1
ATOM 1520 O O . GLU B 1 59 ? 9.305 1.326 -34.783 1.00 16.78 59 GLU B O 1
ATOM 1526 N N . LEU B 1 60 ? 11.099 1.144 -36.137 1.00 15.70 60 LEU B N 1
ATOM 1527 C CA . LEU B 1 60 ? 11.241 -0.257 -35.772 1.00 16.48 60 LEU B CA 1
ATOM 1528 C C . LEU B 1 60 ? 11.656 -0.416 -34.309 1.00 15.23 60 LEU B C 1
ATOM 1529 O O . LEU B 1 60 ? 11.204 -1.369 -33.567 1.00 17.01 60 LEU B O 1
ATOM 1534 N N . VAL B 1 61 ? 12.517 0.477 -33.859 1.00 15.11 61 VAL B N 1
ATOM 1535 C CA . VAL B 1 61 ? 13.041 0.463 -32.504 1.00 17.19 61 VAL B CA 1
ATOM 1536 C C . VAL B 1 61 ? 11.943 0.615 -31.441 1.00 17.34 61 VAL B C 1
ATOM 1537 O O . VAL B 1 61 ? 11.992 -0.137 -30.410 1.00 17.36 61 VAL B O 1
ATOM 1541 N N . ILE B 1 62 ? 10.927 1.408 -31.770 1.00 17.89 62 ILE B N 1
ATOM 1542 C CA . ILE B 1 62 ? 9.884 1.743 -30.794 1.00 17.38 62 ILE B CA 1
ATOM 1543 C C . ILE B 1 62 ? 8.685 0.773 -30.998 1.00 16.15 62 ILE B C 1
ATOM 1544 O O . ILE B 1 62 ? 7.774 0.807 -30.192 1.00 12.88 62 ILE B O 1
ATOM 1549 N N . ALA B 1 63 ? 8.609 0.035 -32.122 1.00 13.56 63 ALA B N 1
ATOM 1550 C CA . ALA B 1 63 ? 7.405 -0.758 -32.398 1.00 13.40 63 ALA B CA 1
ATOM 1551 C C . ALA B 1 63 ? 7.007 -1.722 -31.289 1.00 13.43 63 ALA B C 1
ATOM 1552 O O . ALA B 1 63 ? 5.803 -1.919 -31.149 1.00 13.34 63 ALA B O 1
ATOM 1554 N N . PRO B 1 64 ? 7.993 -2.232 -30.537 1.00 11.92 64 PRO B N 1
ATOM 1555 C CA . PRO B 1 64 ? 7.538 -3.167 -29.444 1.00 13.26 64 PRO B CA 1
ATOM 1556 C C . PRO B 1 64 ? 6.687 -2.537 -28.346 1.00 13.64 64 PRO B C 1
ATOM 1557 O O . PRO B 1 64 ? 6.127 -3.324 -27.520 1.00 14.08 64 PRO B O 1
ATOM 1561 N N . TYR B 1 65 ? 6.634 -1.228 -28.289 1.00 12.42 65 TYR B N 1
ATOM 1562 C CA . TYR B 1 65 ? 5.728 -0.509 -27.335 1.00 9.90 65 TYR B CA 1
ATOM 1563 C C . TYR B 1 65 ? 4.289 -0.529 -27.774 1.00 13.71 65 TYR B C 1
ATOM 1564 O O . TYR B 1 65 ? 3.408 -0.117 -26.994 1.00 15.69 65 TYR B O 1
ATOM 1573 N N . VAL B 1 66 ? 4.042 -0.780 -29.069 1.00 13.80 66 VAL B N 1
ATOM 1574 C CA . VAL B 1 66 ? 2.690 -0.718 -29.619 1.00 14.72 66 VAL B CA 1
ATOM 1575 C C . VAL B 1 66 ? 2.227 -2.100 -29.895 1.00 16.41 66 VAL B C 1
ATOM 1576 O O . VAL B 1 66 ? 2.832 -2.842 -30.664 1.00 16.52 66 VAL B O 1
ATOM 1580 N N . ILE B 1 67 ? 1.136 -2.485 -29.216 1.00 15.77 67 ILE B N 1
ATOM 1581 C CA . ILE B 1 67 ? 0.716 -3.870 -29.234 1.00 17.80 67 ILE B CA 1
ATOM 1582 C C . ILE B 1 67 ? -0.782 -3.783 -29.176 1.00 20.41 67 ILE B C 1
ATOM 1583 O O . ILE B 1 67 ? -1.315 -3.134 -28.293 1.00 21.80 67 ILE B O 1
ATOM 1588 N N . PRO B 1 68 ? -1.475 -4.443 -30.119 1.00 23.21 68 PRO B N 1
ATOM 1589 C CA . PRO B 1 68 ? -2.929 -4.440 -30.143 1.00 25.47 68 PRO B CA 1
ATOM 1590 C C . PRO B 1 68 ? -3.564 -4.857 -28.789 1.00 27.05 68 PRO B C 1
ATOM 1591 O O . PRO B 1 68 ? -3.116 -5.816 -28.180 1.00 26.48 68 PRO B O 1
ATOM 1595 N N . LYS B 1 69 ? -4.616 -4.147 -28.381 1.00 28.91 69 LYS B N 1
ATOM 1596 C CA . LYS B 1 69 ? -5.294 -4.371 -27.082 1.00 30.22 69 LYS B CA 1
ATOM 1597 C C . LYS B 1 69 ? -5.504 -5.872 -26.807 1.00 30.65 69 LYS B C 1
ATOM 1598 O O . LYS B 1 69 ? -5.183 -6.399 -25.727 1.00 28.90 69 LYS B O 1
ATOM 1604 N N . LYS B 1 70 ? -5.961 -6.566 -27.837 1.00 30.81 70 LYS B N 1
ATOM 1605 C CA . LYS B 1 70 ? -6.351 -7.960 -27.740 1.00 32.21 70 LYS B CA 1
ATOM 1606 C C . LYS B 1 70 ? -5.158 -8.859 -27.490 1.00 31.09 70 LYS B C 1
ATOM 1607 O O . LYS B 1 70 ? -5.219 -9.723 -26.647 1.00 31.11 70 LYS B O 1
ATOM 1613 N N . LYS B 1 71 ? -4.055 -8.616 -28.198 1.00 29.85 71 LYS B N 1
ATOM 1614 C CA . LYS B 1 71 ? -2.788 -9.352 -28.016 1.00 29.00 71 LYS B CA 1
ATOM 1615 C C . LYS B 1 71 ? -2.196 -9.042 -26.648 1.00 28.07 71 LYS B C 1
ATOM 1616 O O . LYS B 1 71 ? -1.706 -9.952 -25.953 1.00 29.06 71 LYS B O 1
ATOM 1622 N N . ARG B 1 72 ? -2.284 -7.768 -26.262 1.00 27.35 72 ARG B N 1
ATOM 1623 C CA . ARG B 1 72 ? -1.786 -7.360 -24.964 1.00 28.03 72 ARG B CA 1
ATOM 1624 C C . ARG B 1 72 ? -2.460 -8.087 -23.788 1.00 27.47 72 ARG B C 1
ATOM 1625 O O . ARG B 1 72 ? -1.734 -8.593 -22.872 1.00 24.84 72 ARG B O 1
ATOM 1633 N N . ARG B 1 73 ? -3.804 -8.139 -23.855 1.00 29.03 73 ARG B N 1
ATOM 1634 C CA . ARG B 1 73 ? -4.656 -8.771 -22.800 1.00 31.21 73 ARG B CA 1
ATOM 1635 C C . ARG B 1 73 ? -4.289 -10.237 -22.626 1.00 31.50 73 ARG B C 1
ATOM 1636 O O . ARG B 1 73 ? -4.466 -10.787 -21.548 1.00 33.73 73 ARG B O 1
ATOM 1644 N N . GLU B 1 74 ? -3.728 -10.847 -23.676 1.00 31.90 74 GLU B N 1
ATOM 1645 C CA . GLU B 1 74 ? -3.384 -12.258 -23.738 1.00 31.48 74 GLU B CA 1
ATOM 1646 C C . GLU B 1 74 ? -1.964 -12.627 -23.325 1.00 31.31 74 GLU B C 1
ATOM 1647 O O . GLU B 1 74 ? -1.601 -13.792 -23.369 1.00 33.54 74 GLU B O 1
ATOM 1653 N N . ILE B 1 75 ? -1.122 -11.650 -22.970 1.00 27.69 75 ILE B N 1
ATOM 1654 C CA . ILE B 1 75 ? 0.206 -11.949 -22.416 1.00 25.60 75 ILE B CA 1
ATOM 1655 C C . ILE B 1 75 ? 0.089 -12.558 -21.008 1.00 24.17 75 ILE B C 1
ATOM 1656 O O . ILE B 1 75 ? -0.656 -11.992 -20.167 1.00 22.64 75 ILE B O 1
ATOM 1661 N N . SER B 1 76 ? 0.816 -13.655 -20.763 1.00 24.73 76 SER B N 1
ATOM 1662 C CA . SER B 1 76 ? 0.823 -14.321 -19.474 1.00 25.20 76 SER B CA 1
ATOM 1663 C C . SER B 1 76 ? 1.554 -13.496 -18.396 1.00 25.40 76 SER B C 1
ATOM 1664 O O . SER B 1 76 ? 2.664 -12.931 -18.589 1.00 26.17 76 SER B O 1
ATOM 1667 N N . LEU B 1 77 ? 0.949 -13.498 -17.230 1.00 25.39 77 LEU B N 1
ATOM 1668 C CA . LEU B 1 77 ? 1.566 -12.954 -16.047 1.00 23.74 77 LEU B CA 1
ATOM 1669 C C . LEU B 1 77 ? 2.391 -13.966 -15.221 1.00 24.01 77 LEU B C 1
ATOM 1670 O O . LEU B 1 77 ? 2.939 -13.639 -14.187 1.00 25.62 77 LEU B O 1
ATOM 1675 N N . GLU B 1 78 ? 2.534 -15.204 -15.728 1.00 25.79 78 GLU B N 1
ATOM 1676 C CA . GLU B 1 78 ? 3.277 -16.215 -14.989 1.00 26.51 78 GLU B CA 1
ATOM 1677 C C . GLU B 1 78 ? 4.804 -16.057 -14.780 1.00 26.75 78 GLU B C 1
ATOM 1678 O O . GLU B 1 78 ? 5.330 -16.307 -13.700 1.00 26.45 78 GLU B O 1
ATOM 1684 N N . GLY B 1 79 ? 5.565 -15.599 -15.745 1.00 27.36 79 GLY B N 1
ATOM 1685 C CA . GLY B 1 79 ? 6.964 -15.337 -15.271 1.00 28.80 79 GLY B CA 1
ATOM 1686 C C . GLY B 1 79 ? 7.094 -14.285 -14.168 1.00 27.76 79 GLY B C 1
ATOM 1687 O O . GLY B 1 79 ? 6.094 -13.652 -13.812 1.00 26.21 79 GLY B O 1
ATOM 1688 N N . ASP B 1 80 ? 8.280 -14.165 -13.558 1.00 27.49 80 ASP B N 1
ATOM 1689 C CA . ASP B 1 80 ? 8.841 -12.838 -13.278 1.00 26.28 80 ASP B CA 1
ATOM 1690 C C . ASP B 1 80 ? 8.765 -12.115 -14.602 1.00 26.57 80 ASP B C 1
ATOM 1691 O O . ASP B 1 80 ? 8.663 -12.752 -15.660 1.00 25.10 80 ASP B O 1
ATOM 1696 N N . ILE B 1 81 ? 8.807 -10.786 -14.562 1.00 23.32 81 ILE B N 1
ATOM 1697 C CA . ILE B 1 81 ? 8.680 -10.081 -15.827 1.00 23.55 81 ILE B CA 1
ATOM 1698 C C . ILE B 1 81 ? 9.886 -10.352 -16.744 1.00 23.24 81 ILE B C 1
ATOM 1699 O O . ILE B 1 81 ? 11.011 -10.357 -16.246 1.00 24.13 81 ILE B O 1
ATOM 1704 N N . ASP B 1 82 ? 9.634 -10.575 -18.051 1.00 23.49 82 ASP B N 1
ATOM 1705 C CA . ASP B 1 82 ? 10.782 -10.612 -18.984 1.00 24.45 82 ASP B CA 1
ATOM 1706 C C . ASP B 1 82 ? 11.740 -9.376 -18.804 1.00 24.00 82 ASP B C 1
ATOM 1707 O O . ASP B 1 82 ? 11.248 -8.208 -18.778 1.00 22.37 82 ASP B O 1
ATOM 1712 N N . PRO B 1 83 ? 13.071 -9.594 -18.673 1.00 22.54 83 PRO B N 1
ATOM 1713 C CA . PRO B 1 83 ? 13.926 -8.419 -18.511 1.00 22.17 83 PRO B CA 1
ATOM 1714 C C . PRO B 1 83 ? 13.866 -7.450 -19.667 1.00 20.56 83 PRO B C 1
ATOM 1715 O O . PRO B 1 83 ? 14.181 -6.299 -19.417 1.00 20.68 83 PRO B O 1
ATOM 1719 N N . THR B 1 84 ? 13.564 -7.895 -20.898 1.00 20.69 84 THR B N 1
ATOM 1720 C CA . THR B 1 84 ? 13.420 -6.939 -22.017 1.00 19.94 84 THR B CA 1
ATOM 1721 C C . THR B 1 84 ? 12.203 -6.006 -21.827 1.00 18.69 84 THR B C 1
ATOM 1722 O O . THR B 1 84 ? 12.259 -4.786 -22.123 1.00 17.65 84 THR B O 1
ATOM 1726 N N . THR B 1 85 ? 11.077 -6.586 -21.396 1.00 17.79 85 THR B N 1
ATOM 1727 C CA . THR B 1 85 ? 9.851 -5.818 -21.130 1.00 17.01 85 THR B CA 1
ATOM 1728 C C . THR B 1 85 ? 10.167 -4.842 -19.976 1.00 17.16 85 THR B C 1
ATOM 1729 O O . THR B 1 85 ? 9.762 -3.662 -20.029 1.00 13.96 85 THR B O 1
ATOM 1733 N N . LYS B 1 86 ? 10.848 -5.330 -18.940 1.00 17.36 86 LYS B N 1
ATOM 1734 C CA . LYS B 1 86 ? 11.254 -4.462 -17.821 1.00 16.35 86 LYS B CA 1
ATOM 1735 C C . LYS B 1 86 ? 12.116 -3.267 -18.297 1.00 15.73 86 LYS B C 1
ATOM 1736 O O . LYS B 1 86 ? 11.866 -2.120 -17.898 1.00 15.48 86 LYS B O 1
ATOM 1742 N N . LEU B 1 87 ? 13.031 -3.572 -19.224 1.00 13.06 87 LEU B N 1
ATOM 1743 C CA . LEU B 1 87 ? 13.888 -2.535 -19.832 1.00 12.95 87 LEU B CA 1
ATOM 1744 C C . LEU B 1 87 ? 13.035 -1.575 -20.677 1.00 11.38 87 LEU B C 1
ATOM 1745 O O . LEU B 1 87 ? 13.302 -0.346 -20.619 1.00 12.43 87 LEU B O 1
ATOM 1750 N N . ARG B 1 88 ? 12.000 -2.028 -21.365 1.00 13.70 88 ARG B N 1
ATOM 1751 C CA . ARG B 1 88 ? 11.044 -1.089 -22.037 1.00 12.87 88 ARG B CA 1
ATOM 1752 C C . ARG B 1 88 ? 10.385 -0.164 -21.061 1.00 11.42 88 ARG B C 1
ATOM 1753 O O . ARG B 1 88 ? 10.303 1.005 -21.335 1.00 12.07 88 ARG B O 1
ATOM 1761 N N . ILE B 1 89 ? 9.920 -0.683 -19.939 1.00 10.80 89 ILE B N 1
ATOM 1762 C CA . ILE B 1 89 ? 9.262 0.215 -19.011 1.00 9.83 89 ILE B CA 1
ATOM 1763 C C . ILE B 1 89 ? 10.319 1.155 -18.418 1.00 10.09 89 ILE B C 1
ATOM 1764 O O . ILE B 1 89 ? 9.976 2.371 -18.302 1.00 9.93 89 ILE B O 1
ATOM 1769 N N . LEU B 1 90 ? 11.564 0.733 -18.098 1.00 10.21 90 LEU B N 1
ATOM 1770 C CA . LEU B 1 90 ? 12.598 1.655 -17.599 1.00 11.35 90 LEU B CA 1
ATOM 1771 C C . LEU B 1 90 ? 12.890 2.738 -18.636 1.00 11.50 90 LEU B C 1
ATOM 1772 O O . LEU B 1 90 ? 12.911 3.929 -18.278 1.00 11.06 90 LEU B O 1
ATOM 1777 N N . CYS B 1 91 ? 12.931 2.360 -19.911 1.00 10.35 91 CYS B N 1
ATOM 1778 C CA . CYS B 1 91 ? 13.245 3.348 -20.937 1.00 11.58 91 CYS B CA 1
ATOM 1779 C C . CYS B 1 91 ? 12.162 4.370 -21.155 1.00 8.93 91 CYS B C 1
ATOM 1780 O O . CYS B 1 91 ? 12.458 5.580 -21.346 1.00 11.02 91 CYS B O 1
ATOM 1783 N N . TYR B 1 92 ? 10.901 3.951 -21.014 1.00 9.38 92 TYR B N 1
ATOM 1784 C CA . TYR B 1 92 ? 9.745 4.851 -21.020 1.00 9.90 92 TYR B CA 1
ATOM 1785 C C . TYR B 1 92 ? 9.862 5.882 -19.939 1.00 8.84 92 TYR B C 1
ATOM 1786 O O . TYR B 1 92 ? 9.794 7.133 -20.210 1.00 9.28 92 TYR B O 1
ATOM 1795 N N . PHE 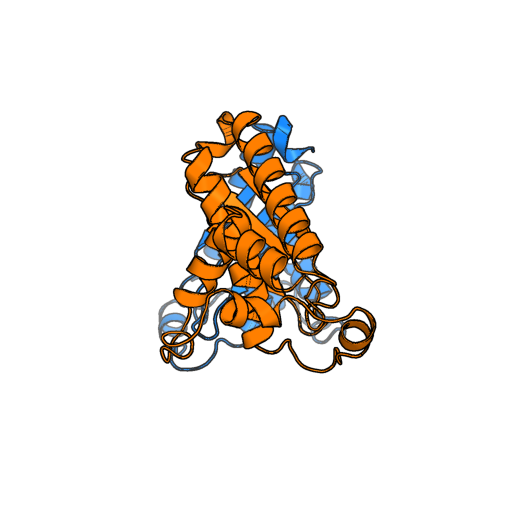B 1 93 ? 10.133 5.445 -18.713 1.00 8.37 93 PHE B N 1
ATOM 1796 C CA . PHE B 1 93 ? 10.252 6.419 -17.617 1.00 8.61 93 PHE B CA 1
ATOM 1797 C C . PHE B 1 93 ? 11.504 7.274 -17.700 1.00 10.15 93 PHE B C 1
ATOM 1798 O O . PHE B 1 93 ? 11.472 8.423 -17.259 1.00 10.77 93 PHE B O 1
ATOM 1806 N N . ARG B 1 94 ? 12.603 6.681 -18.221 1.00 10.17 94 ARG B N 1
ATOM 1807 C CA . ARG B 1 94 ? 13.827 7.509 -18.444 1.00 10.31 94 ARG B CA 1
ATOM 1808 C C . ARG B 1 94 ? 13.593 8.541 -19.514 1.00 10.57 94 ARG B C 1
ATOM 1809 O O . ARG B 1 94 ? 14.231 9.663 -19.456 1.00 11.16 94 ARG B O 1
ATOM 1817 N N . ALA B 1 95 ? 12.771 8.232 -20.487 1.00 10.46 95 ALA B N 1
ATOM 1818 C CA . ALA B 1 95 ? 12.460 9.166 -21.595 1.00 9.46 95 ALA B CA 1
ATOM 1819 C C . ALA B 1 95 ? 11.680 10.388 -21.001 1.00 10.44 95 ALA B C 1
ATOM 1820 O O . ALA B 1 95 ? 11.928 11.578 -21.394 1.00 13.45 95 ALA B O 1
ATOM 1822 N N . ILE B 1 96 ? 10.767 10.065 -20.063 1.00 9.98 96 ILE B N 1
ATOM 1823 C CA . ILE B 1 96 ? 9.936 11.058 -19.433 1.00 10.32 96 ILE B CA 1
ATOM 1824 C C . ILE B 1 96 ? 10.895 11.925 -18.578 1.00 11.92 96 ILE B C 1
ATOM 1825 O O . ILE B 1 96 ? 10.870 13.206 -18.639 1.00 10.86 96 ILE B O 1
ATOM 1830 N N . ALA B 1 97 ? 11.789 11.296 -17.832 1.00 11.33 97 ALA B N 1
ATOM 1831 C CA . ALA B 1 97 ? 12.717 11.950 -16.896 1.00 11.11 97 ALA B CA 1
ATOM 1832 C C . ALA B 1 97 ? 13.648 12.886 -17.717 1.00 11.57 97 ALA B C 1
ATOM 1833 O O . ALA B 1 97 ? 13.906 14.025 -17.385 1.00 13.76 97 ALA B O 1
ATOM 1835 N N . ALA B 1 98 ? 14.119 12.358 -18.865 1.00 10.56 98 ALA B N 1
ATOM 1836 C CA . ALA B 1 98 ? 15.041 13.218 -19.673 1.00 11.10 98 ALA B CA 1
ATOM 1837 C C . ALA B 1 98 ? 14.400 14.501 -20.181 1.00 12.30 98 ALA B C 1
ATOM 1838 O O . ALA B 1 98 ? 15.074 15.501 -20.270 1.00 13.96 98 ALA B O 1
ATOM 1840 N N . LEU B 1 99 ? 13.122 14.489 -20.534 1.00 11.40 99 LEU B N 1
ATOM 1841 C CA . LEU B 1 99 ? 12.399 15.662 -20.973 1.00 10.79 99 LEU B CA 1
ATOM 1842 C C . LEU B 1 99 ? 12.163 16.623 -19.790 1.00 11.84 99 LEU B C 1
ATOM 1843 O O . LEU B 1 99 ? 12.278 17.839 -19.946 1.00 12.41 99 LEU B O 1
ATOM 1848 N N . ILE B 1 100 ? 11.825 16.087 -18.611 1.00 11.87 100 ILE B N 1
ATOM 1849 C CA . ILE B 1 100 ? 11.717 16.929 -17.401 1.00 13.02 100 ILE B CA 1
ATOM 1850 C C . ILE B 1 100 ? 13.034 17.638 -17.163 1.00 13.71 100 ILE B C 1
ATOM 1851 O O . ILE B 1 100 ? 13.043 18.841 -16.957 1.00 15.56 100 ILE B O 1
ATOM 1856 N N . GLU B 1 101 ? 14.149 16.913 -17.235 1.00 12.65 101 GLU B N 1
ATOM 1857 C CA . GLU B 1 101 ? 15.456 17.472 -17.029 1.00 14.87 101 GLU B CA 1
ATOM 1858 C C . GLU B 1 101 ? 15.765 18.519 -18.109 1.00 16.29 101 GLU B C 1
ATOM 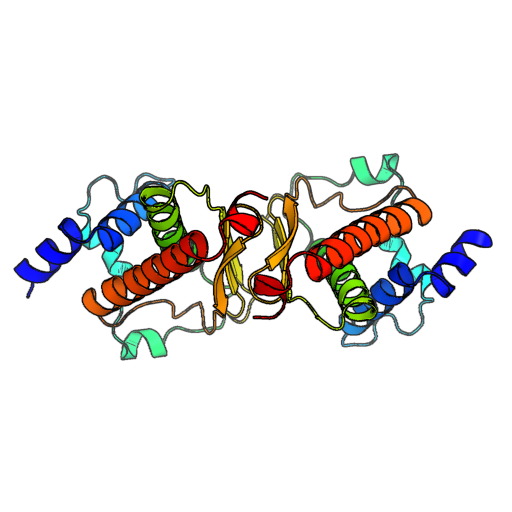1859 O O . GLU B 1 101 ? 16.232 19.613 -17.767 1.00 15.70 101 GLU B O 1
ATOM 1865 N N . LYS B 1 102 ? 15.472 18.247 -19.390 1.00 15.07 102 LYS B N 1
ATOM 1866 C CA . LYS B 1 102 ? 15.733 19.217 -20.496 1.00 16.97 102 LYS B CA 1
ATOM 1867 C C . LYS B 1 102 ? 14.967 20.517 -20.288 1.00 17.17 102 LYS B C 1
ATOM 1868 O O . LYS B 1 102 ? 15.489 21.639 -20.529 1.00 19.89 102 LYS B O 1
ATOM 1874 N N . GLU B 1 103 ? 13.720 20.447 -19.894 1.00 16.15 103 GLU B N 1
ATOM 1875 C CA . GLU B 1 103 ? 12.875 21.641 -19.874 1.00 15.00 103 GLU B CA 1
ATOM 1876 C C . GLU B 1 103 ? 12.998 22.408 -18.574 1.00 17.47 103 GLU B C 1
ATOM 1877 O O . GLU B 1 103 ? 12.692 23.596 -18.535 1.00 21.59 103 GLU B O 1
ATOM 1883 N N . THR B 1 104 ? 13.413 21.740 -17.503 1.00 14.56 104 THR B N 1
ATOM 1884 C CA . THR B 1 104 ? 13.499 22.437 -16.188 1.00 14.40 104 THR B CA 1
ATOM 1885 C C . THR B 1 104 ? 14.921 22.614 -15.595 1.00 15.81 104 THR B C 1
ATOM 1886 O O . THR B 1 104 ? 15.127 23.389 -14.670 1.00 15.20 104 THR B O 1
ATOM 1890 N N . GLY B 1 105 ? 15.908 21.852 -16.076 1.00 14.71 105 GLY B N 1
ATOM 1891 C CA . GLY B 1 105 ? 17.213 21.829 -15.483 1.00 16.20 105 GLY B CA 1
ATOM 1892 C C . GLY B 1 105 ? 17.365 20.907 -14.307 1.00 15.54 105 GLY B C 1
ATOM 1893 O O . GLY B 1 105 ? 18.507 20.646 -13.839 1.00 19.21 105 GLY B O 1
ATOM 1894 N N . LEU B 1 106 ? 16.231 20.328 -13.862 1.00 13.90 106 LEU B N 1
ATOM 1895 C CA . LEU B 1 106 ? 16.287 19.451 -12.633 1.00 14.45 106 LEU B CA 1
ATOM 1896 C C . LEU B 1 106 ? 16.890 18.059 -12.981 1.00 14.80 106 LEU B C 1
ATOM 1897 O O . LEU B 1 106 ? 16.353 17.364 -13.807 1.00 14.17 106 LEU B O 1
ATOM 1902 N N . LEU B 1 107 ? 18.002 17.682 -12.374 1.00 14.66 107 LEU B N 1
ATOM 1903 C CA . LEU B 1 107 ? 18.570 16.358 -12.626 1.00 14.40 107 LEU B CA 1
ATOM 1904 C C . LEU B 1 107 ? 17.595 15.323 -12.041 1.00 14.33 107 LEU B C 1
ATOM 1905 O O . LEU B 1 107 ? 17.219 15.465 -10.861 1.00 18.75 107 LEU B O 1
ATOM 1910 N N . CYS B 1 108 ? 17.169 14.322 -12.839 1.00 13.47 108 CYS B N 1
ATOM 1911 C CA . CYS B 1 108 ? 16.164 13.409 -12.417 1.00 13.68 108 CYS B CA 1
ATOM 1912 C C . CYS B 1 108 ? 16.744 11.957 -12.450 1.00 15.50 108 CYS B C 1
ATOM 1913 O O . CYS B 1 108 ? 17.572 11.630 -13.335 1.00 18.40 108 CYS B O 1
ATOM 1916 N N . GLN B 1 109 ? 16.319 11.139 -11.508 1.00 14.38 109 GLN B N 1
ATOM 1917 C CA . GLN B 1 109 ? 16.659 9.690 -11.475 1.00 13.49 109 GLN B CA 1
ATOM 1918 C C . GLN B 1 109 ? 15.377 8.859 -11.544 1.00 9.79 109 GLN B C 1
ATOM 1919 O O . GLN B 1 109 ? 14.274 9.405 -11.317 1.00 12.15 109 GLN B O 1
ATOM 1925 N N . VAL B 1 110 ? 15.565 7.654 -12.049 1.00 10.38 110 VAL B N 1
ATOM 1926 C CA . VAL B 1 110 ? 14.430 6.782 -12.320 1.00 9.90 110 VAL B CA 1
ATOM 1927 C C . VAL B 1 110 ? 14.625 5.438 -11.649 1.00 11.86 110 VAL B C 1
ATOM 1928 O O . VAL B 1 110 ? 15.747 4.802 -11.744 1.00 12.14 110 VAL B O 1
ATOM 1932 N N . VAL B 1 111 ? 13.564 4.916 -10.988 1.00 10.16 111 VAL B N 1
ATOM 1933 C CA . VAL B 1 111 ? 13.495 3.520 -10.587 1.00 9.38 111 VAL B CA 1
ATOM 1934 C C . VAL B 1 111 ? 12.170 2.907 -11.001 1.00 10.83 111 VAL B C 1
ATOM 1935 O O . VAL B 1 111 ? 11.102 3.511 -10.845 1.00 12.03 111 VAL B O 1
ATOM 1939 N N . VAL B 1 112 ? 12.256 1.705 -11.495 1.00 9.85 112 VAL B N 1
ATOM 1940 C CA . VAL B 1 112 ? 11.092 0.844 -11.782 1.00 10.28 112 VAL B CA 1
ATOM 1941 C C . VAL B 1 112 ? 11.197 -0.410 -10.894 1.00 12.88 112 VAL B C 1
ATOM 1942 O O . VAL B 1 112 ? 12.174 -1.201 -10.998 1.00 13.76 112 VAL B O 1
ATOM 1946 N N . ASP B 1 113 ? 10.296 -0.522 -9.932 1.00 12.44 113 ASP B N 1
ATOM 1947 C CA . ASP B 1 113 ? 10.363 -1.627 -9.021 1.00 12.13 113 ASP B CA 1
ATOM 1948 C C . ASP B 1 113 ? 9.105 -2.499 -9.243 1.00 12.71 113 ASP B C 1
ATOM 1949 O O . ASP B 1 113 ? 7.973 -2.032 -9.135 1.00 13.02 113 ASP B O 1
ATOM 1954 N N . LEU B 1 114 ? 9.352 -3.750 -9.638 1.00 13.40 114 LEU B N 1
ATOM 1955 C CA . LEU B 1 114 ? 8.272 -4.709 -9.850 1.00 14.95 114 LEU B CA 1
ATOM 1956 C C . LEU B 1 114 ? 8.450 -5.998 -9.116 1.00 17.15 114 LEU B C 1
ATOM 1957 O O . LEU B 1 114 ? 9.566 -6.542 -9.033 1.00 18.22 114 LEU B O 1
ATOM 1962 N N . ASN B 1 115 ? 7.342 -6.557 -8.605 1.00 17.42 115 ASN B N 1
ATOM 1963 C CA . ASN B 1 115 ? 7.376 -7.866 -7.966 1.00 18.39 115 ASN B CA 1
ATOM 1964 C C . ASN B 1 115 ? 7.113 -8.968 -9.000 1.00 17.57 115 ASN B C 1
ATOM 1965 O O . ASN B 1 115 ? 6.903 -8.738 -10.167 1.00 17.19 115 ASN B O 1
ATOM 1970 N N . HIS B 1 116 ? 7.157 -10.223 -8.529 1.00 22.18 116 HIS B N 1
ATOM 1971 C CA . HIS B 1 116 ? 6.863 -11.317 -9.430 1.00 23.19 116 HIS B CA 1
ATOM 1972 C C . HIS B 1 116 ? 5.445 -11.239 -10.099 1.00 22.26 116 HIS B C 1
ATOM 1973 O O . HIS B 1 116 ? 5.187 -11.812 -11.173 1.00 23.15 116 HIS B O 1
ATOM 1980 N N . GLU B 1 117 ? 4.494 -10.534 -9.467 1.00 19.18 117 GLU B N 1
ATOM 1981 C CA . GLU B 1 117 ? 3.149 -10.424 -10.016 1.00 17.90 117 GLU B CA 1
ATOM 1982 C C . GLU B 1 117 ? 3.011 -9.373 -11.072 1.00 16.40 117 GLU B C 1
ATOM 1983 O O . GLU B 1 117 ? 1.926 -9.177 -11.589 1.00 18.74 117 GLU B O 1
ATOM 1989 N N . GLY B 1 118 ? 4.099 -8.645 -11.382 1.00 17.29 118 GLY B N 1
ATOM 1990 C CA . GLY B 1 118 ? 3.948 -7.534 -12.324 1.00 15.58 118 GLY B CA 1
ATOM 1991 C C . GLY B 1 118 ? 3.429 -6.259 -11.703 1.00 14.28 118 GLY B C 1
ATOM 1992 O O . GLY B 1 118 ? 2.942 -5.405 -12.423 1.00 13.48 118 GLY B O 1
ATOM 1993 N N . PHE B 1 119 ? 3.537 -6.205 -10.375 1.00 13.04 119 PHE B N 1
ATOM 1994 C CA . PHE B 1 119 ? 2.938 -5.054 -9.671 1.00 11.62 119 PHE B CA 1
ATOM 1995 C C . PHE B 1 119 ? 4.039 -4.212 -8.998 1.00 12.18 119 PHE B C 1
ATOM 1996 O O . PHE B 1 119 ? 4.985 -4.786 -8.448 1.00 11.80 119 PHE B O 1
ATOM 2004 N N . GLY B 1 120 ? 3.920 -2.869 -9.012 1.00 10.59 120 GLY B N 1
ATOM 2005 C CA . GLY B 1 120 ? 4.941 -2.080 -8.243 1.00 10.51 120 GLY B CA 1
ATOM 2006 C C . GLY B 1 120 ? 4.784 -0.624 -8.624 1.00 10.43 120 GLY B C 1
ATOM 2007 O O . GLY B 1 120 ? 3.640 -0.078 -8.726 1.00 12.48 120 GLY B O 1
ATOM 2008 N N . TRP B 1 121 ? 5.934 0.023 -8.821 1.00 10.49 121 TRP B N 1
ATOM 2009 C CA . TRP B 1 121 ? 5.983 1.469 -8.978 1.00 10.71 121 TRP B CA 1
ATOM 2010 C C . TRP B 1 121 ? 7.008 1.922 -10.018 1.00 9.75 121 TRP B C 1
ATOM 2011 O O . TRP B 1 121 ? 8.064 1.286 -10.112 1.00 11.23 121 TRP B O 1
ATOM 2022 N N . ALA B 1 122 ? 6.683 2.998 -10.723 1.00 9.95 122 ALA B N 1
ATOM 2023 C CA . ALA B 1 122 ? 7.653 3.750 -11.500 1.00 9.08 122 ALA B CA 1
ATOM 2024 C C . ALA B 1 122 ? 7.810 5.085 -10.787 1.00 9.27 122 ALA B C 1
ATOM 2025 O O . ALA B 1 122 ? 6.833 5.817 -10.629 1.00 10.35 122 ALA B O 1
ATOM 2027 N N . LEU B 1 123 ? 9.065 5.406 -10.445 1.00 11.15 123 LEU B N 1
ATOM 2028 C CA . LEU B 1 123 ? 9.357 6.588 -9.651 1.00 11.23 123 LEU B CA 1
ATOM 2029 C C . LEU B 1 123 ? 10.366 7.455 -10.408 1.00 11.76 123 LEU B C 1
ATOM 2030 O O . LEU B 1 123 ? 11.392 6.954 -10.837 1.00 12.57 123 LEU B O 1
ATOM 2035 N N . VAL B 1 124 ? 10.088 8.737 -10.552 1.00 10.05 124 VAL B N 1
ATOM 2036 C CA . VAL B 1 124 ? 11.107 9.702 -11.078 1.00 10.85 124 VAL B CA 1
ATOM 2037 C C . VAL B 1 124 ? 11.223 10.784 -10.063 1.00 10.21 124 VAL B C 1
ATOM 2038 O O . VAL B 1 124 ? 10.210 11.372 -9.673 1.00 12.36 124 VAL B O 1
ATOM 2042 N N . TRP B 1 125 ? 12.438 11.069 -9.620 1.00 10.92 125 TRP B N 1
ATOM 2043 C CA . TRP B 1 125 ? 12.605 12.150 -8.641 1.00 11.26 125 TRP B CA 1
ATOM 2044 C C . TRP B 1 125 ? 13.793 13.005 -8.964 1.00 12.24 125 TRP B C 1
ATOM 2045 O O . TRP B 1 125 ? 14.726 12.519 -9.567 1.00 13.88 125 TRP B O 1
ATOM 2056 N N . GLY B 1 126 ? 13.691 14.254 -8.497 1.00 13.03 126 GLY B N 1
ATOM 2057 C CA . GLY B 1 126 ? 14.802 15.232 -8.687 1.00 14.23 126 GLY B CA 1
ATOM 2058 C C . GLY B 1 126 ? 14.860 16.004 -7.377 1.00 13.16 126 GLY B C 1
ATOM 2059 O O . GLY B 1 126 ? 13.834 16.390 -6.885 1.00 13.66 126 GLY B O 1
ATOM 2060 N N . GLY B 1 127 ? 16.065 16.197 -6.811 1.00 15.14 127 GLY B N 1
ATOM 2061 C CA . GLY B 1 127 ? 16.123 16.824 -5.461 1.00 14.47 127 GLY B CA 1
ATOM 2062 C C . GLY B 1 127 ? 15.350 15.886 -4.537 1.00 14.66 127 GLY B C 1
ATOM 2063 O O . GLY B 1 127 ? 15.665 14.733 -4.501 1.00 15.42 127 GLY B O 1
ATOM 2064 N N . LYS B 1 128 ? 14.395 16.415 -3.768 1.00 14.97 128 LYS B N 1
ATOM 2065 C CA . LYS B 1 128 ? 13.532 15.511 -2.971 1.00 14.71 128 LYS B CA 1
ATOM 2066 C C . LYS B 1 128 ? 12.118 15.634 -3.452 1.00 13.64 128 LYS B C 1
ATOM 2067 O O . LYS B 1 128 ? 11.158 15.390 -2.736 1.00 13.70 128 LYS B O 1
ATOM 2073 N N . LEU B 1 129 ? 11.937 15.949 -4.722 1.00 12.56 129 LEU B N 1
ATOM 2074 C CA . LEU B 1 129 ? 10.616 16.105 -5.309 1.00 12.88 129 LEU B CA 1
ATOM 2075 C C . LEU B 1 129 ? 10.286 14.861 -6.156 1.00 13.25 129 LEU B C 1
ATOM 2076 O O . LEU B 1 129 ? 11.063 14.535 -7.099 1.00 15.53 129 LEU B O 1
ATOM 2081 N N . MET B 1 130 ? 9.180 14.184 -5.848 1.00 14.40 130 MET B N 1
ATOM 2082 C CA . MET B 1 130 ? 8.662 13.140 -6.742 1.00 15.01 130 MET B CA 1
ATOM 2083 C C . MET B 1 130 ? 7.933 13.695 -7.924 1.00 13.64 130 MET B C 1
ATOM 2084 O O . MET B 1 130 ? 6.740 14.213 -7.819 1.00 15.73 130 MET B O 1
ATOM 2089 N N . VAL B 1 131 ? 8.593 13.669 -9.090 1.00 12.51 131 VAL B N 1
ATOM 2090 C CA . VAL B 1 131 ? 7.966 14.196 -10.319 1.00 11.20 131 VAL B CA 1
ATOM 2091 C C . VAL B 1 131 ? 7.133 13.183 -11.101 1.00 12.16 131 VAL B C 1
ATOM 2092 O O . VAL B 1 131 ? 6.278 13.630 -11.891 1.00 15.31 131 VAL B O 1
ATOM 2096 N N . VAL B 1 132 ? 7.375 11.864 -10.900 1.00 11.53 132 VAL B N 1
ATOM 2097 C CA . VAL B 1 132 ? 6.430 10.830 -11.425 1.00 13.20 132 VAL B CA 1
ATOM 2098 C C . VAL B 1 132 ? 6.366 9.851 -10.300 1.00 12.47 132 VAL B C 1
ATOM 2099 O O . VAL B 1 132 ? 7.399 9.488 -9.750 1.00 12.49 132 VAL B O 1
ATOM 2103 N N . SER B 1 133 ? 5.147 9.434 -9.912 1.00 14.06 133 SER B N 1
ATOM 2104 C CA . SER B 1 133 ? 5.043 8.365 -8.880 1.00 15.37 133 SER B CA 1
ATOM 2105 C C . SER B 1 133 ? 3.843 7.513 -9.273 1.00 18.70 133 SER B C 1
ATOM 2106 O O . SER B 1 133 ? 2.716 7.692 -8.707 1.00 21.69 133 SER B O 1
ATOM 2109 N N . ARG B 1 134 ? 4.096 6.581 -10.205 1.00 17.25 134 ARG B N 1
ATOM 2110 C CA . ARG B 1 134 ? 3.075 5.826 -10.939 1.00 17.59 134 ARG B CA 1
ATOM 2111 C C . ARG B 1 134 ? 2.969 4.365 -10.478 1.00 15.76 134 ARG B C 1
ATOM 2112 O O . ARG B 1 134 ? 3.919 3.598 -10.527 1.00 12.73 134 ARG B O 1
ATOM 2120 N N . SER B 1 135 ? 1.765 3.971 -10.053 1.00 16.27 135 SER B N 1
ATOM 2121 C CA . SER B 1 135 ? 1.488 2.552 -9.720 1.00 17.08 135 SER B CA 1
ATOM 2122 C C . SER B 1 135 ? 1.380 1.737 -11.008 1.00 17.14 135 SER B C 1
ATOM 2123 O O . SER B 1 135 ? 0.632 2.156 -11.921 1.00 18.54 135 SER B O 1
ATOM 2126 N N . LEU B 1 136 ? 2.185 0.665 -11.088 1.00 13.11 136 LEU B N 1
ATOM 2127 C CA . LEU B 1 136 ? 2.286 -0.273 -12.197 1.00 14.30 136 LEU B CA 1
ATOM 2128 C C . LEU B 1 136 ? 1.621 -1.602 -11.831 1.00 13.80 136 LEU B C 1
ATOM 2129 O O . LEU B 1 136 ? 1.751 -2.094 -10.701 1.00 12.74 136 LEU B O 1
ATOM 2134 N N . ARG B 1 137 ? 0.797 -2.118 -12.732 1.00 14.36 137 ARG B N 1
ATOM 2135 C CA . ARG B 1 137 ? 0.115 -3.369 -12.487 1.00 12.95 137 ARG B CA 1
ATOM 2136 C C . ARG B 1 137 ? 0.196 -4.152 -13.819 1.00 12.91 137 ARG B C 1
ATOM 2137 O O . ARG B 1 137 ? 0.211 -3.508 -14.929 1.00 15.93 137 ARG B O 1
ATOM 2145 N N . ASP B 1 138 ? 0.207 -5.503 -13.726 1.00 14.31 138 ASP B N 1
ATOM 2146 C CA . ASP B 1 138 ? 0.177 -6.367 -14.958 1.00 16.14 138 ASP B CA 1
ATOM 2147 C C . ASP B 1 138 ? 1.318 -5.937 -15.870 1.00 14.57 138 ASP B C 1
ATOM 2148 O O . ASP B 1 138 ? 1.097 -5.838 -17.080 1.00 14.01 138 ASP B O 1
ATOM 2153 N N . ALA B 1 139 ? 2.515 -5.691 -15.264 1.00 14.22 139 ALA B N 1
ATOM 2154 C CA . ALA B 1 139 ? 3.600 -5.041 -16.020 1.00 13.29 139 ALA B CA 1
ATOM 2155 C C . ALA B 1 139 ? 4.041 -5.881 -17.220 1.00 14.57 139 ALA B C 1
ATOM 2156 O O . ALA B 1 139 ? 4.514 -5.344 -18.241 1.00 13.27 139 ALA B O 1
ATOM 2158 N N . HIS B 1 140 ? 3.838 -7.200 -17.165 1.00 13.55 140 HIS B N 1
ATOM 2159 C CA . HIS B 1 140 ? 4.218 -8.072 -18.328 1.00 15.38 140 HIS B CA 1
ATOM 2160 C C . HIS B 1 140 ? 3.503 -7.582 -19.596 1.00 14.85 140 HIS B C 1
ATOM 2161 O O . HIS B 1 140 ? 4.025 -7.798 -20.710 1.00 16.68 140 HIS B O 1
ATOM 2168 N N . ARG B 1 141 ? 2.277 -7.037 -19.480 1.00 13.88 141 ARG B N 1
ATOM 2169 C CA . ARG B 1 141 ? 1.407 -6.560 -20.592 1.00 14.01 141 ARG B CA 1
ATOM 2170 C C . ARG B 1 141 ? 1.661 -5.091 -21.014 1.00 11.76 141 ARG B C 1
ATOM 2171 O O . ARG B 1 141 ? 0.797 -4.510 -21.676 1.00 15.61 141 ARG B O 1
ATOM 2179 N N . PHE B 1 142 ? 2.786 -4.519 -20.507 1.00 14.45 142 PHE B N 1
ATOM 2180 C CA . PHE B 1 142 ? 3.099 -3.082 -20.761 1.00 13.58 142 PHE B CA 1
ATOM 2181 C C . PHE B 1 142 ? 3.035 -2.838 -22.250 1.00 14.67 142 PHE B C 1
ATOM 2182 O O . PHE B 1 142 ? 3.661 -3.555 -23.042 1.00 14.62 142 PHE B O 1
ATOM 2190 N N . GLY B 1 143 ? 2.365 -1.764 -22.608 1.00 15.36 143 GLY B N 1
ATOM 2191 C CA . GLY B 1 143 ? 2.249 -1.441 -24.044 1.00 15.40 143 GLY B CA 1
ATOM 2192 C C . GLY B 1 143 ? 1.042 -0.550 -24.299 1.00 15.52 143 GLY B C 1
ATOM 2193 O O . GLY B 1 143 ? 0.254 -0.229 -23.355 1.00 16.69 143 GLY B O 1
ATOM 2194 N N . PHE B 1 144 ? 0.924 -0.098 -25.566 1.00 13.38 144 PHE B N 1
ATOM 2195 C CA . PHE B 1 144 ? -0.076 0.889 -25.958 1.00 14.15 144 PHE B CA 1
ATOM 2196 C C . PHE B 1 144 ? -0.767 0.545 -27.248 1.00 16.51 144 PHE B C 1
ATOM 2197 O O . PHE B 1 144 ? -0.175 -0.105 -28.107 1.00 14.62 144 PHE B O 1
ATOM 2205 N N . ASP B 1 145 ? -2.061 0.877 -27.349 1.00 17.97 145 ASP B N 1
ATOM 2206 C CA . ASP B 1 145 ? -2.777 0.511 -28.590 1.00 20.33 145 ASP B CA 1
ATOM 2207 C C . ASP B 1 145 ? -2.200 1.038 -29.887 1.00 19.37 145 ASP B C 1
ATOM 2208 O O . ASP B 1 145 ? -2.291 0.388 -30.903 1.00 20.58 145 ASP B O 1
ATOM 2213 N N . THR B 1 146 ? -1.655 2.256 -29.844 1.00 17.65 146 THR B N 1
ATOM 2214 C CA . THR B 1 146 ? -1.212 2.954 -31.042 1.00 18.56 146 THR B CA 1
ATOM 2215 C C . THR B 1 146 ? -0.087 3.889 -30.671 1.00 17.02 146 THR B C 1
ATOM 2216 O O . THR B 1 146 ? 0.171 4.160 -29.484 1.00 17.69 146 THR B O 1
ATOM 2220 N N . LEU B 1 147 ? 0.674 4.288 -31.685 1.00 17.98 147 LEU B N 1
ATOM 2221 C CA . LEU B 1 147 ? 1.748 5.264 -31.473 1.00 15.66 147 LEU B CA 1
ATOM 2222 C C . LEU B 1 147 ? 1.229 6.535 -30.839 1.00 16.73 147 LEU B C 1
ATOM 2223 O O . LEU B 1 147 ? 1.892 7.132 -29.991 1.00 16.07 147 LEU B O 1
ATOM 2228 N N . GLU B 1 148 ? 0.051 6.986 -31.287 1.00 16.96 148 GLU B N 1
ATOM 2229 C CA . GLU B 1 148 ? -0.611 8.178 -30.713 1.00 18.04 148 GLU B CA 1
ATOM 2230 C C . GLU B 1 148 ? -0.840 8.050 -29.236 1.00 18.00 148 GLU B C 1
ATOM 2231 O O . GLU B 1 148 ? -0.593 9.010 -28.497 1.00 18.23 148 GLU B O 1
ATOM 2237 N N . LYS B 1 149 ? -1.329 6.889 -28.792 1.00 17.49 149 LYS B N 1
ATOM 2238 C CA . LYS B 1 149 ? -1.590 6.720 -27.338 1.00 18.01 149 LYS B CA 1
ATOM 2239 C C . LYS B 1 149 ? -0.291 6.677 -26.555 1.00 17.68 149 LYS B C 1
ATOM 2240 O O . LYS B 1 149 ? -0.200 7.212 -25.456 1.00 17.67 149 LYS B O 1
ATOM 2246 N N . LEU B 1 150 ? 0.722 6.030 -27.130 1.00 15.37 150 LEU B N 1
ATOM 2247 C CA . LEU B 1 150 ? 2.085 6.067 -26.486 1.00 12.28 150 LEU B CA 1
ATOM 2248 C C . LEU B 1 150 ? 2.584 7.526 -26.363 1.00 14.07 150 LEU B C 1
ATOM 2249 O O . LEU B 1 150 ? 3.069 7.937 -25.279 1.00 13.17 150 LEU B O 1
ATOM 2254 N N . ASN B 1 151 ? 2.488 8.265 -27.453 1.00 14.10 151 ASN B N 1
ATOM 2255 C CA . ASN B 1 151 ? 3.056 9.567 -27.472 1.00 14.57 151 ASN B CA 1
ATOM 2256 C C . ASN B 1 151 ? 2.279 10.478 -26.491 1.00 14.30 151 ASN B C 1
ATOM 2257 O O . ASN B 1 151 ? 2.873 11.214 -25.715 1.00 13.18 151 ASN B O 1
ATOM 2262 N N . ASP B 1 152 ? 0.950 10.332 -26.501 1.00 13.99 152 ASP B N 1
ATOM 2263 C CA . ASP B 1 152 ? 0.156 11.228 -25.684 1.00 16.90 152 ASP B CA 1
ATOM 2264 C C . ASP B 1 152 ? 0.356 10.908 -24.197 1.00 15.64 152 ASP B C 1
ATOM 2265 O O . ASP B 1 152 ? 0.473 11.837 -23.348 1.00 14.77 152 ASP B O 1
ATOM 2270 N N . GLN B 1 153 ? 0.401 9.612 -23.819 1.00 14.14 153 GLN B N 1
ATOM 2271 C CA . GLN B 1 153 ? 0.636 9.308 -22.416 1.00 13.82 153 GLN B CA 1
ATOM 2272 C C . GLN B 1 153 ? 2.011 9.694 -21.916 1.00 15.03 153 GLN B C 1
ATOM 2273 O O . GLN B 1 153 ? 2.117 10.273 -20.822 1.00 14.73 153 GLN B O 1
ATOM 2279 N N . GLY B 1 154 ? 3.064 9.449 -22.705 1.00 13.55 154 GLY B N 1
ATOM 2280 C CA . GLY B 1 154 ? 4.423 9.876 -22.231 1.00 12.23 154 GLY B CA 1
ATOM 2281 C C . GLY B 1 154 ? 4.539 11.411 -22.158 1.00 12.73 154 GLY B C 1
ATOM 2282 O O . GLY B 1 154 ? 5.130 11.990 -21.172 1.00 12.39 154 GLY B O 1
ATOM 2283 N N . THR B 1 155 ? 3.934 12.089 -23.132 1.00 11.75 155 THR B N 1
ATOM 2284 C CA . THR B 1 155 ? 3.923 13.581 -23.146 1.00 12.84 155 THR B CA 1
ATOM 2285 C C . THR B 1 155 ? 3.191 14.160 -21.931 1.00 14.08 155 THR B C 1
ATOM 2286 O O . THR B 1 155 ? 3.736 15.003 -21.198 1.00 14.59 155 THR B O 1
ATOM 2290 N N . LYS B 1 156 ? 2.004 13.609 -21.692 1.00 15.84 156 LYS B N 1
ATOM 2291 C CA . LYS B 1 156 ? 1.244 14.044 -20.478 1.00 15.34 156 LYS B CA 1
ATOM 2292 C C . LYS B 1 156 ? 2.025 13.845 -19.195 1.00 14.04 156 LYS B C 1
ATOM 2293 O O . LYS B 1 156 ? 2.045 14.768 -18.315 1.00 13.62 156 LYS B O 1
ATOM 2299 N N . LEU B 1 157 ? 2.664 12.668 -18.991 1.00 11.90 157 LEU B N 1
ATOM 2300 C CA . LEU B 1 157 ? 3.405 12.513 -17.771 1.00 12.59 157 LEU B CA 1
ATOM 2301 C C . LEU B 1 157 ? 4.592 13.444 -17.657 1.00 12.11 157 LEU B C 1
ATOM 2302 O O . LEU B 1 157 ? 4.870 13.899 -16.587 1.00 13.48 157 LEU B O 1
ATOM 2307 N N . ALA B 1 158 ? 5.305 13.707 -18.771 1.00 12.12 158 ALA B N 1
ATOM 2308 C CA . ALA B 1 158 ? 6.389 14.598 -18.733 1.00 10.21 158 ALA B CA 1
ATOM 2309 C C . ALA B 1 158 ? 5.894 16.048 -18.434 1.00 11.45 158 ALA B C 1
ATOM 2310 O O . ALA B 1 158 ? 6.535 16.699 -17.577 1.00 13.38 158 ALA B O 1
ATOM 2312 N N . ASN B 1 159 ? 4.847 16.462 -19.140 1.00 13.53 159 ASN B N 1
ATOM 2313 C CA . ASN B 1 159 ? 4.227 17.787 -18.814 1.00 14.27 159 ASN B CA 1
ATOM 2314 C C . ASN B 1 159 ? 3.893 17.879 -17.349 1.00 15.21 159 ASN B C 1
ATOM 2315 O O . ASN B 1 159 ? 4.172 18.886 -16.753 1.00 14.74 159 ASN B O 1
ATOM 2320 N N . ALA B 1 160 ? 3.257 16.871 -16.780 1.00 12.62 160 ALA B N 1
ATOM 2321 C CA . ALA B 1 160 ? 2.842 16.960 -15.373 1.00 13.63 160 ALA B CA 1
ATOM 2322 C C . ALA B 1 160 ? 4.034 17.008 -14.434 1.00 14.18 160 ALA B C 1
ATOM 2323 O O . ALA B 1 160 ? 4.073 17.688 -13.405 1.00 14.81 160 ALA B O 1
ATOM 2325 N N . GLY B 1 161 ? 5.092 16.296 -14.789 1.00 12.08 161 GLY B N 1
ATOM 2326 C CA . GLY B 1 161 ? 6.299 16.407 -14.019 1.00 12.07 161 GLY B CA 1
ATOM 2327 C C . GLY B 1 161 ? 6.910 17.771 -14.040 1.00 12.30 161 GLY B C 1
ATOM 2328 O O . GLY B 1 161 ? 7.348 18.299 -13.043 1.00 14.05 161 GLY B O 1
ATOM 2329 N N . ILE B 1 162 ? 6.924 18.353 -15.242 1.00 12.89 162 ILE B N 1
ATOM 2330 C CA . ILE B 1 162 ? 7.380 19.724 -15.418 1.00 13.66 162 ILE B CA 1
ATOM 2331 C C . ILE B 1 162 ? 6.581 20.706 -14.555 1.00 12.25 162 ILE B C 1
ATOM 2332 O O . ILE B 1 162 ? 7.208 21.560 -13.943 1.00 14.60 162 ILE B O 1
ATOM 2337 N N . GLU B 1 163 ? 5.275 20.544 -14.563 1.00 14.36 163 GLU B N 1
ATOM 2338 C CA . GLU B 1 163 ? 4.396 21.432 -13.740 1.00 15.16 163 GLU B CA 1
ATOM 2339 C C . GLU B 1 163 ? 4.764 21.302 -12.273 1.00 17.87 163 GLU B C 1
ATOM 2340 O O . GLU B 1 163 ? 4.851 22.308 -11.525 1.00 16.10 163 GLU B O 1
ATOM 2346 N N . LEU B 1 164 ? 5.110 20.088 -11.838 1.00 15.13 164 LEU B N 1
ATOM 2347 C CA . LEU B 1 164 ? 5.500 19.916 -10.444 1.00 14.06 164 LEU B CA 1
ATOM 2348 C C . LEU B 1 164 ? 6.784 20.612 -10.087 1.00 14.05 164 LEU B C 1
ATOM 2349 O O . LEU B 1 164 ? 6.831 21.261 -9.064 1.00 12.76 164 LEU B O 1
ATOM 2354 N N . VAL B 1 165 ? 7.810 20.502 -10.929 1.00 14.00 165 VAL B N 1
ATOM 2355 C CA . VAL B 1 165 ? 9.069 21.198 -10.669 1.00 15.69 165 VAL B CA 1
ATOM 2356 C C . VAL B 1 165 ? 8.805 22.734 -10.629 1.00 16.12 165 VAL B C 1
ATOM 2357 O O . VAL B 1 165 ? 9.324 23.411 -9.730 1.00 15.29 165 VAL B O 1
ATOM 2361 N N . ASN B 1 166 ? 7.957 23.239 -11.539 1.00 15.42 166 ASN B N 1
ATOM 2362 C CA . ASN B 1 166 ? 7.671 24.684 -11.581 1.00 17.26 166 ASN B CA 1
ATOM 2363 C C . ASN B 1 166 ? 6.930 25.083 -10.318 1.00 18.71 166 ASN B C 1
ATOM 2364 O O . ASN B 1 166 ? 7.075 26.205 -9.822 1.00 21.09 166 ASN B O 1
ATOM 2369 N N . LYS B 1 167 ? 6.133 24.175 -9.774 1.00 16.03 167 LYS B N 1
ATOM 2370 C CA . LYS B 1 167 ? 5.316 24.523 -8.590 1.00 17.94 167 LYS B CA 1
ATOM 2371 C C . LYS B 1 167 ? 6.142 24.432 -7.287 1.00 18.68 167 LYS B C 1
ATOM 2372 O O . LYS B 1 167 ? 5.883 25.277 -6.352 1.00 19.27 167 LYS B O 1
ATOM 2378 N N . PHE B 1 168 ? 7.198 23.597 -7.201 1.00 15.51 168 PHE B N 1
ATOM 2379 C CA . PHE B 1 168 ? 7.879 23.194 -5.940 1.00 15.63 168 PHE B CA 1
ATOM 2380 C C . PHE B 1 168 ? 9.372 23.322 -6.055 1.00 14.91 168 PHE B C 1
ATOM 2381 O O . PHE B 1 168 ? 10.123 22.387 -5.809 1.00 15.89 168 PHE B O 1
ATOM 2389 N N . PRO B 1 169 ? 9.897 24.517 -6.466 1.00 16.71 169 PRO B N 1
ATOM 2390 C CA . PRO B 1 169 ? 11.360 24.623 -6.528 1.00 18.77 169 PRO B CA 1
ATOM 2391 C C . PRO B 1 169 ? 12.038 24.431 -5.206 1.00 18.30 169 PRO B C 1
ATOM 2392 O O . PRO B 1 169 ? 13.202 23.980 -5.185 1.00 19.07 169 PRO B O 1
ATOM 2396 N N . GLU B 1 170 ? 11.317 24.691 -4.085 1.00 19.58 170 GLU B N 1
ATOM 2397 C CA . GLU B 1 170 ? 11.884 24.579 -2.786 1.00 18.78 170 GLU B CA 1
ATOM 2398 C C . GLU B 1 170 ? 12.227 23.142 -2.388 1.00 18.24 170 GLU B C 1
ATOM 2399 O O . GLU B 1 170 ? 13.089 22.897 -1.561 1.00 19.97 170 GLU B O 1
ATOM 2405 N N . VAL B 1 171 ? 11.543 22.230 -3.093 1.00 17.88 171 VAL B N 1
ATOM 2406 C CA . VAL B 1 171 ? 11.732 20.809 -2.903 1.00 17.39 171 VAL B CA 1
ATOM 2407 C C . VAL B 1 171 ? 12.724 20.236 -3.966 1.00 15.85 171 VAL B C 1
ATOM 2408 O O . VAL B 1 171 ? 13.586 19.353 -3.676 1.00 17.35 171 VAL B O 1
ATOM 2412 N N . ALA B 1 172 ? 12.593 20.764 -5.179 1.00 16.56 172 ALA B N 1
ATOM 2413 C CA . ALA B 1 172 ? 13.476 20.362 -6.290 1.00 18.11 172 ALA B CA 1
ATOM 2414 C C . ALA B 1 172 ? 14.948 20.659 -5.981 1.00 19.53 172 ALA B C 1
ATOM 2415 O O . ALA B 1 172 ? 15.848 19.936 -6.439 1.00 18.90 172 ALA B O 1
ATOM 2417 N N . ARG B 1 173 ? 15.224 21.689 -5.146 1.00 19.22 173 ARG B N 1
ATOM 2418 C CA . ARG B 1 173 ? 16.620 22.089 -4.843 1.00 20.06 173 ARG B CA 1
ATOM 2419 C C . ARG B 1 173 ? 17.276 21.339 -3.684 1.00 21.30 173 ARG B C 1
ATOM 2420 O O . ARG B 1 173 ? 18.460 21.577 -3.372 1.00 23.10 173 ARG B O 1
ATOM 2428 N N . LEU B 1 174 ? 16.573 20.368 -3.078 1.00 22.41 174 LEU B N 1
ATOM 2429 C CA . LEU B 1 174 ? 17.062 19.669 -1.900 1.00 23.49 174 LEU B CA 1
ATOM 2430 C C . LEU B 1 174 ? 18.035 18.516 -2.245 1.00 25.80 174 LEU B C 1
ATOM 2431 O O . LEU B 1 174 ? 18.305 18.113 -3.407 1.00 26.91 174 LEU B O 1
#